Protein AF-A0A8J6GX02-F1 (afdb_monomer_lite)

Radius of gyration: 29.9 Å; chains: 1; bounding box: 78×66×71 Å

Structure (mmCIF, N/CA/C/O backbone):
data_AF-A0A8J6GX02-F1
#
_entry.id   AF-A0A8J6GX02-F1
#
loop_
_atom_site.group_PDB
_atom_site.id
_atom_site.type_symbol
_atom_site.label_atom_id
_atom_site.label_alt_id
_atom_site.label_comp_id
_atom_site.label_asym_id
_atom_site.label_entity_id
_atom_site.label_seq_id
_atom_site.pdbx_PDB_ins_code
_atom_site.Cartn_x
_atom_site.Cartn_y
_atom_site.Cartn_z
_atom_site.occupancy
_atom_site.B_iso_or_equiv
_atom_site.auth_seq_id
_atom_site.auth_comp_id
_atom_site.auth_asym_id
_atom_site.auth_atom_id
_atom_site.pdbx_PDB_model_num
ATOM 1 N N . MET A 1 1 ? -6.847 3.468 -5.220 1.00 75.94 1 MET A N 1
ATOM 2 C CA . MET A 1 1 ? -7.107 2.645 -6.425 1.00 75.94 1 MET A CA 1
ATOM 3 C C . MET A 1 1 ? -7.367 3.475 -7.691 1.00 75.94 1 MET A C 1
ATOM 5 O O . MET A 1 1 ? -7.488 2.895 -8.753 1.00 75.94 1 MET A O 1
ATOM 9 N N . SER A 1 2 ? -7.413 4.813 -7.626 1.00 87.12 2 SER A N 1
ATOM 10 C CA . SER A 1 2 ? -7.744 5.707 -8.756 1.00 87.12 2 SER A CA 1
ATOM 11 C C . SER A 1 2 ? -6.539 6.470 -9.338 1.00 87.12 2 SER A C 1
ATOM 13 O O . SER A 1 2 ? -6.696 7.528 -9.941 1.00 87.12 2 SER A O 1
ATOM 15 N N . CYS A 1 3 ? -5.315 5.989 -9.099 1.00 91.88 3 CYS A N 1
ATOM 16 C CA . CYS A 1 3 ? -4.101 6.660 -9.567 1.00 91.88 3 CYS A CA 1
ATOM 17 C C . CYS A 1 3 ? -3.712 6.124 -10.950 1.00 91.88 3 CYS A C 1
ATOM 19 O O . CYS A 1 3 ? -2.987 5.134 -11.057 1.00 91.88 3 CYS A O 1
ATOM 21 N N . GLU A 1 4 ? -4.190 6.787 -12.003 1.00 93.19 4 GLU A N 1
ATOM 22 C CA . GLU A 1 4 ? -3.922 6.407 -13.398 1.00 93.19 4 GLU A CA 1
ATOM 23 C C . GLU A 1 4 ? -2.427 6.427 -13.741 1.00 93.19 4 GLU A C 1
ATOM 25 O O . GLU A 1 4 ? -1.934 5.588 -14.501 1.00 93.19 4 GLU A O 1
ATOM 30 N N . GLU A 1 5 ? -1.663 7.339 -13.134 1.00 94.31 5 GLU A N 1
ATOM 31 C CA . GLU A 1 5 ? -0.215 7.380 -13.316 1.00 94.31 5 GLU A CA 1
ATOM 32 C C . GLU A 1 5 ? 0.464 6.145 -12.718 1.00 94.31 5 GLU A C 1
ATOM 34 O O . GLU A 1 5 ? 1.343 5.566 -13.354 1.00 94.31 5 GLU A O 1
ATOM 39 N N . LEU A 1 6 ? 0.030 5.681 -11.538 1.00 94.31 6 LEU A N 1
ATOM 40 C CA . LEU A 1 6 ? 0.536 4.432 -10.962 1.00 94.31 6 LEU A CA 1
ATOM 41 C C . LEU A 1 6 ? 0.208 3.249 -11.877 1.00 94.31 6 LEU A C 1
ATOM 43 O O . LEU A 1 6 ? 1.086 2.429 -12.136 1.00 94.31 6 LEU A O 1
ATOM 47 N N . HIS A 1 7 ? -1.020 3.164 -12.394 1.00 94.19 7 HIS A N 1
ATOM 48 C CA . HIS A 1 7 ? -1.414 2.091 -13.312 1.00 94.19 7 HIS A CA 1
ATOM 49 C C . HIS A 1 7 ? -0.545 2.081 -14.574 1.00 94.19 7 HIS A C 1
ATOM 51 O O . HIS A 1 7 ? -0.075 1.023 -14.995 1.00 94.19 7 HIS A O 1
ATOM 57 N N . SER A 1 8 ? -0.253 3.261 -15.121 1.00 95.25 8 SER A N 1
ATOM 58 C CA . SER A 1 8 ? 0.631 3.422 -16.277 1.00 95.25 8 SER A CA 1
ATOM 59 C C . SER A 1 8 ? 2.060 2.957 -15.971 1.00 95.25 8 SER A C 1
ATOM 61 O O . SER A 1 8 ? 2.654 2.217 -16.753 1.00 95.25 8 SER A O 1
ATOM 63 N N . ILE A 1 9 ? 2.599 3.304 -14.796 1.00 95.81 9 ILE A N 1
ATOM 64 C CA . ILE A 1 9 ? 3.919 2.833 -14.353 1.00 95.81 9 ILE A CA 1
ATOM 65 C C . ILE A 1 9 ? 3.947 1.309 -14.176 1.00 95.81 9 ILE A C 1
ATOM 67 O O . ILE A 1 9 ? 4.886 0.659 -14.636 1.00 95.81 9 ILE A O 1
ATOM 71 N N . LEU A 1 10 ? 2.927 0.714 -13.550 1.00 94.88 10 LEU A N 1
ATOM 72 C CA . LEU A 1 10 ? 2.832 -0.743 -13.398 1.00 94.88 10 LEU A CA 1
ATOM 73 C C . LEU A 1 10 ? 2.737 -1.441 -14.763 1.00 94.88 10 LEU A C 1
ATOM 75 O O . LEU A 1 10 ? 3.349 -2.491 -14.961 1.00 94.88 10 LEU A O 1
ATOM 79 N N . HIS A 1 11 ? 2.044 -0.836 -15.731 1.00 93.38 11 HIS A N 1
ATOM 80 C CA . HIS A 1 11 ? 1.989 -1.344 -17.098 1.00 93.38 11 HIS A CA 1
ATOM 81 C C . HIS A 1 11 ? 3.365 -1.323 -17.780 1.00 93.38 11 HIS A C 1
ATOM 83 O O . HIS A 1 11 ? 3.765 -2.324 -18.375 1.00 93.38 11 HIS A O 1
ATOM 89 N N . LEU A 1 12 ? 4.131 -0.237 -17.636 1.00 94.31 12 LEU A N 1
ATOM 90 C CA . LEU A 1 12 ? 5.504 -0.155 -18.149 1.00 94.31 12 LEU A CA 1
ATOM 91 C C . LEU A 1 12 ? 6.420 -1.212 -17.517 1.00 94.31 12 LEU A C 1
ATOM 93 O O . LEU A 1 12 ? 7.241 -1.815 -18.210 1.00 94.31 12 LEU A O 1
ATOM 97 N N . VAL A 1 13 ? 6.263 -1.484 -16.217 1.00 93.62 13 VAL A N 1
ATOM 98 C CA . VAL A 1 13 ? 6.986 -2.569 -15.533 1.00 93.62 13 VAL A CA 1
ATOM 99 C C . VAL A 1 13 ? 6.644 -3.928 -16.148 1.00 93.62 13 VAL A C 1
AT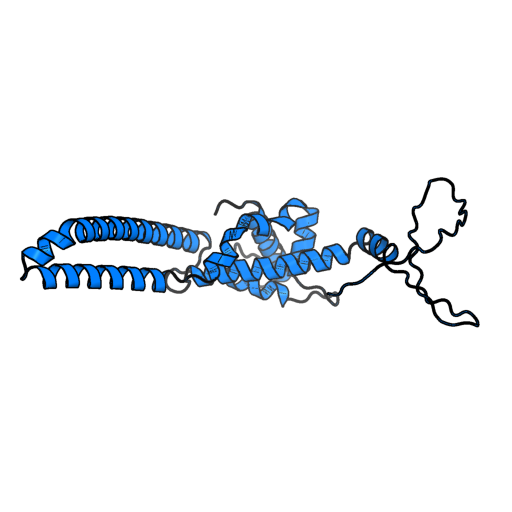OM 101 O O . VAL A 1 13 ? 7.556 -4.705 -16.438 1.00 93.62 13 VAL A O 1
ATOM 104 N N . LEU A 1 14 ? 5.357 -4.210 -16.379 1.00 89.88 14 LEU A N 1
ATOM 105 C CA . LEU A 1 14 ? 4.912 -5.462 -16.996 1.00 89.88 14 LEU A CA 1
ATOM 106 C C . LEU A 1 14 ? 5.482 -5.622 -18.411 1.00 89.88 14 LEU A C 1
ATOM 108 O O . LEU A 1 14 ? 6.038 -6.670 -18.737 1.00 89.88 14 LEU A O 1
ATOM 112 N N . GLN A 1 15 ? 5.394 -4.574 -19.233 1.00 89.75 15 GLN A N 1
ATOM 113 C CA . GLN A 1 15 ? 5.940 -4.572 -20.590 1.00 89.75 15 GLN A CA 1
ATOM 114 C C . GLN A 1 15 ? 7.449 -4.836 -20.590 1.00 89.75 15 GLN A C 1
ATOM 116 O O . GLN A 1 15 ? 7.926 -5.704 -21.323 1.00 89.75 15 GLN A O 1
ATOM 121 N N . ALA A 1 16 ? 8.200 -4.138 -19.735 1.00 88.56 16 ALA A N 1
ATOM 122 C CA . ALA A 1 16 ? 9.640 -4.326 -19.631 1.00 88.56 16 ALA A CA 1
ATOM 123 C C . ALA A 1 16 ? 9.993 -5.752 -19.166 1.00 88.56 16 ALA A C 1
ATOM 125 O O . ALA A 1 16 ? 10.882 -6.386 -19.736 1.00 88.56 16 ALA A O 1
ATOM 126 N N . GLY A 1 17 ? 9.256 -6.290 -18.189 1.00 86.88 17 GLY A N 1
ATOM 127 C CA . GLY A 1 17 ? 9.409 -7.667 -17.719 1.00 86.88 17 GLY A CA 1
ATOM 128 C C . GLY A 1 17 ? 9.139 -8.710 -18.807 1.00 86.88 17 GLY A C 1
ATOM 129 O O . GLY A 1 17 ? 9.926 -9.646 -18.957 1.00 86.88 17 GLY A O 1
ATOM 130 N N . ASN A 1 18 ? 8.083 -8.533 -19.603 1.00 86.50 18 ASN A N 1
ATOM 131 C CA . ASN A 1 18 ? 7.746 -9.432 -20.710 1.00 86.50 18 ASN A CA 1
ATOM 132 C C . ASN A 1 18 ? 8.824 -9.427 -21.799 1.00 86.50 18 ASN A C 1
ATOM 134 O O . ASN A 1 18 ? 9.249 -10.489 -22.247 1.00 86.50 18 ASN A O 1
ATOM 138 N N . ILE A 1 19 ? 9.331 -8.246 -22.172 1.00 85.50 19 ILE A N 1
ATOM 139 C CA . ILE A 1 19 ? 10.421 -8.118 -23.152 1.00 85.50 19 ILE A CA 1
ATOM 140 C C . ILE A 1 19 ? 11.682 -8.833 -22.654 1.00 85.50 19 ILE A C 1
ATOM 142 O O . ILE A 1 19 ? 12.309 -9.578 -23.405 1.00 85.50 19 ILE A O 1
ATOM 146 N N . MET A 1 20 ? 12.047 -8.643 -21.383 1.00 83.12 20 MET A N 1
ATOM 147 C CA . MET A 1 20 ? 13.236 -9.274 -20.801 1.00 83.12 20 MET A CA 1
ATOM 148 C C . MET A 1 20 ? 13.137 -10.798 -20.720 1.00 83.12 20 MET A C 1
ATOM 150 O O . MET A 1 20 ? 14.153 -11.479 -20.835 1.00 83.12 20 MET A O 1
ATOM 154 N N . ASN A 1 21 ? 11.931 -11.330 -20.518 1.00 83.00 21 ASN A N 1
ATOM 155 C CA . ASN A 1 21 ? 11.686 -12.764 -20.384 1.00 83.00 21 ASN A CA 1
ATOM 156 C C . ASN A 1 21 ? 11.163 -13.409 -21.678 1.00 83.00 21 ASN A C 1
ATOM 158 O O . ASN A 1 21 ? 10.670 -14.540 -21.640 1.00 83.00 21 ASN A O 1
ATOM 162 N N . ALA A 1 22 ? 11.249 -12.714 -22.816 1.00 84.06 22 ALA A N 1
ATOM 163 C CA . ALA A 1 22 ? 10.769 -13.210 -24.099 1.00 84.06 22 ALA A CA 1
ATOM 164 C C . ALA A 1 22 ? 11.386 -14.581 -24.439 1.00 84.06 22 ALA A C 1
ATOM 166 O O . ALA A 1 22 ? 12.591 -14.792 -24.311 1.00 84.06 22 ALA A O 1
ATOM 167 N N . GLY A 1 23 ? 10.546 -15.531 -24.860 1.00 78.62 23 GLY A N 1
ATOM 168 C CA . GLY A 1 23 ? 10.954 -16.915 -25.139 1.00 78.62 23 GLY A CA 1
ATOM 169 C C . GLY A 1 23 ? 11.089 -17.816 -23.902 1.00 78.62 23 GLY A C 1
ATOM 170 O O . GLY A 1 23 ? 11.266 -19.023 -24.055 1.00 78.62 23 GLY A O 1
ATOM 171 N N . GLY A 1 24 ? 10.969 -17.266 -22.691 1.00 78.81 24 GLY A N 1
ATOM 172 C CA . GLY A 1 24 ? 10.854 -18.017 -21.442 1.00 78.81 24 GLY A CA 1
ATOM 173 C C . GLY A 1 24 ? 9.411 -18.117 -20.936 1.00 78.81 24 GLY A C 1
ATOM 174 O O . GLY A 1 24 ? 8.493 -17.501 -21.475 1.00 78.81 24 GLY A O 1
ATOM 175 N N . TYR A 1 25 ? 9.216 -18.856 -19.838 1.00 77.56 25 TYR A N 1
ATOM 176 C CA . TYR A 1 25 ? 7.902 -19.045 -19.199 1.00 77.56 25 TYR A CA 1
ATOM 177 C C . TYR A 1 25 ? 7.227 -17.724 -18.769 1.00 77.56 25 TYR A C 1
ATOM 179 O O . TYR A 1 25 ? 6.005 -17.628 -18.765 1.00 77.56 25 TYR A O 1
ATOM 187 N N . ALA A 1 26 ? 8.012 -16.690 -18.448 1.00 78.31 26 ALA A N 1
ATOM 188 C CA . ALA A 1 26 ? 7.517 -15.389 -17.990 1.00 78.31 26 ALA A CA 1
ATOM 189 C C . ALA A 1 26 ? 7.444 -14.307 -19.093 1.00 78.31 26 ALA A C 1
ATOM 191 O O . ALA A 1 26 ? 7.235 -13.140 -18.780 1.00 78.31 26 ALA A O 1
ATOM 192 N N . GLY A 1 27 ? 7.639 -14.654 -20.372 1.00 76.81 27 GLY A N 1
ATOM 193 C CA . GLY A 1 27 ? 7.722 -13.681 -21.475 1.00 76.81 27 GLY A CA 1
ATOM 194 C C . GLY A 1 27 ? 6.392 -13.119 -21.990 1.00 76.81 27 GLY A C 1
ATOM 195 O O . GLY A 1 27 ? 6.398 -12.218 -22.823 1.00 76.81 27 GLY A O 1
ATOM 196 N N . ASN A 1 28 ? 5.258 -13.651 -21.531 1.00 84.75 28 ASN A N 1
ATOM 197 C CA . ASN A 1 28 ? 3.913 -13.216 -21.927 1.00 84.75 28 ASN A CA 1
ATOM 198 C C . ASN A 1 28 ? 2.978 -13.148 -20.709 1.00 84.75 28 ASN A C 1
ATOM 200 O O . ASN A 1 28 ? 1.852 -13.646 -20.732 1.00 84.75 28 ASN A O 1
ATOM 204 N N . ALA A 1 29 ? 3.487 -12.614 -19.599 1.00 86.88 29 ALA A N 1
ATOM 205 C CA . ALA A 1 29 ? 2.704 -12.456 -18.388 1.00 86.88 29 ALA A CA 1
ATOM 206 C C . ALA A 1 29 ? 1.629 -11.374 -18.578 1.00 86.88 29 ALA A C 1
ATOM 208 O O . ALA A 1 29 ? 1.854 -10.352 -19.229 1.00 86.88 29 ALA A O 1
ATOM 209 N N . VAL A 1 30 ? 0.465 -11.590 -17.964 1.00 87.25 30 VAL A N 1
ATOM 210 C CA . VAL A 1 30 ? -0.640 -10.612 -17.904 1.00 87.25 30 VAL A CA 1
ATOM 211 C C . VAL A 1 30 ? -0.605 -9.760 -16.631 1.00 87.25 30 VAL A C 1
ATOM 213 O O . VAL A 1 30 ? -1.363 -8.805 -16.503 1.00 87.25 30 VAL A O 1
ATOM 216 N N . GLY A 1 31 ? 0.284 -10.093 -15.694 1.00 88.94 31 GLY A N 1
ATOM 217 C CA . GLY A 1 31 ? 0.455 -9.410 -14.419 1.00 88.94 31 GLY A CA 1
ATOM 218 C C . GLY A 1 31 ? 1.660 -9.950 -13.651 1.00 88.94 31 GLY A C 1
ATOM 219 O O . GLY A 1 31 ? 2.318 -10.899 -14.080 1.00 88.94 31 GLY A O 1
ATOM 220 N N . PHE A 1 32 ? 1.952 -9.338 -12.508 1.00 91.00 32 PHE A N 1
ATOM 221 C CA . PHE A 1 32 ? 3.033 -9.741 -11.612 1.00 91.00 32 PHE A CA 1
ATOM 222 C C . PHE A 1 32 ? 2.626 -9.513 -10.153 1.00 91.00 32 PHE A C 1
ATOM 224 O O . PHE A 1 32 ? 1.793 -8.662 -9.860 1.00 91.00 32 PHE A O 1
ATOM 231 N N . LYS A 1 33 ? 3.253 -10.253 -9.235 1.00 90.81 33 LYS A N 1
ATOM 232 C CA . LYS A 1 33 ? 3.088 -10.064 -7.785 1.00 90.81 33 LYS A CA 1
ATOM 233 C C . LYS A 1 33 ? 3.720 -8.756 -7.320 1.00 90.81 33 LYS A C 1
ATOM 235 O O . LYS A 1 33 ? 4.834 -8.460 -7.763 1.00 90.81 33 LYS A O 1
ATOM 240 N N . LEU A 1 34 ? 3.097 -8.030 -6.390 1.00 93.00 34 LEU A N 1
ATOM 241 C CA . LEU A 1 34 ? 3.572 -6.727 -5.898 1.00 93.00 34 LEU A CA 1
ATOM 242 C C . LEU A 1 34 ? 5.009 -6.788 -5.369 1.00 93.00 34 LEU A C 1
ATOM 244 O O . LEU A 1 34 ? 5.812 -5.895 -5.640 1.00 93.00 34 LEU A O 1
ATOM 248 N N . SER A 1 35 ? 5.384 -7.887 -4.712 1.00 90.75 35 SER A N 1
ATOM 249 C CA . SER A 1 35 ? 6.754 -8.130 -4.234 1.00 90.75 35 SER A CA 1
ATOM 250 C C . SER A 1 35 ? 7.822 -8.067 -5.343 1.00 90.75 35 SER A C 1
ATOM 252 O O . SER A 1 35 ? 8.996 -7.802 -5.072 1.00 90.75 35 SER A O 1
ATOM 254 N N . SER A 1 36 ? 7.436 -8.245 -6.611 1.00 90.88 36 SER A N 1
ATOM 255 C CA . SER A 1 36 ? 8.322 -8.113 -7.775 1.00 90.88 36 SER A CA 1
ATOM 256 C C . SER A 1 36 ? 8.806 -6.677 -7.988 1.00 90.88 36 SER A C 1
ATOM 258 O O . SER A 1 36 ? 9.919 -6.488 -8.481 1.00 90.88 36 SER A O 1
ATOM 260 N N . LEU A 1 37 ? 8.037 -5.664 -7.563 1.00 93.44 37 LEU A N 1
ATOM 261 C CA . LEU A 1 37 ? 8.417 -4.248 -7.668 1.00 93.44 37 LEU A CA 1
ATOM 262 C C . LEU A 1 37 ? 9.723 -3.944 -6.929 1.00 93.44 37 LEU A C 1
ATOM 264 O O . LEU A 1 37 ? 10.526 -3.121 -7.374 1.00 93.44 37 LEU A O 1
ATOM 268 N N . LEU A 1 38 ? 9.977 -4.650 -5.826 1.00 91.44 38 LEU A N 1
ATOM 269 C CA . LEU A 1 38 ? 11.188 -4.469 -5.033 1.00 91.44 38 LEU A CA 1
ATOM 270 C C . LEU A 1 38 ? 12.440 -4.958 -5.779 1.00 91.44 38 LEU A C 1
ATOM 272 O O . LEU A 1 38 ? 13.515 -4.392 -5.593 1.00 91.44 38 LEU A O 1
ATOM 276 N N . LYS A 1 39 ? 12.300 -5.930 -6.689 1.00 89.44 39 LYS A N 1
ATOM 277 C CA . LYS A 1 39 ? 13.413 -6.566 -7.423 1.00 89.44 39 LYS A CA 1
ATOM 278 C C . LYS A 1 39 ? 13.876 -5.772 -8.651 1.00 89.44 39 LYS A C 1
ATOM 280 O O . LYS A 1 39 ? 14.927 -6.061 -9.229 1.00 89.44 39 LYS A O 1
ATOM 285 N N . LEU A 1 40 ? 13.125 -4.745 -9.058 1.00 88.56 40 LEU A N 1
ATOM 286 C CA . LEU A 1 40 ? 13.438 -3.940 -10.248 1.00 88.56 40 LEU A CA 1
ATOM 287 C C . LEU A 1 40 ? 14.769 -3.188 -10.114 1.00 88.56 40 LEU A C 1
ATOM 289 O O . LEU A 1 40 ? 15.497 -3.018 -11.092 1.00 88.56 40 LEU A O 1
ATOM 293 N N . ALA A 1 41 ? 15.107 -2.751 -8.900 1.00 86.62 41 ALA A N 1
ATOM 294 C CA . ALA A 1 41 ? 16.365 -2.057 -8.638 1.00 86.62 41 ALA A CA 1
ATOM 295 C C . ALA A 1 41 ? 17.590 -2.994 -8.689 1.00 86.62 41 ALA A C 1
ATOM 297 O O . ALA A 1 41 ? 18.702 -2.531 -8.960 1.00 86.62 41 ALA A O 1
ATOM 298 N N . ASP A 1 42 ? 17.380 -4.294 -8.477 1.00 84.56 42 ASP A N 1
ATOM 299 C CA . ASP A 1 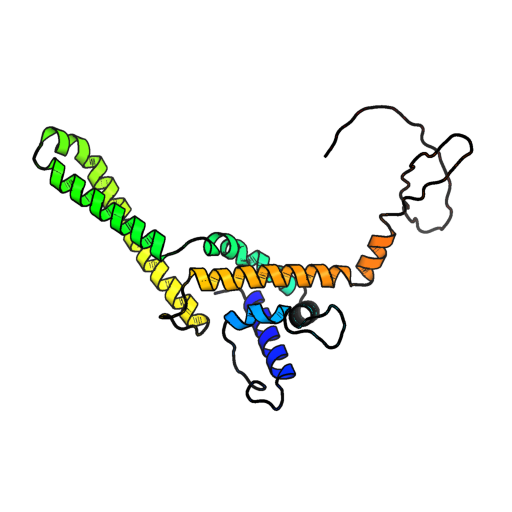42 ? 18.438 -5.309 -8.420 1.00 84.56 42 ASP A CA 1
ATOM 300 C C . ASP A 1 42 ? 18.740 -5.910 -9.801 1.00 84.56 42 ASP A C 1
ATOM 302 O O . ASP A 1 42 ? 19.826 -6.438 -10.048 1.00 84.56 42 ASP A O 1
ATOM 306 N N . THR A 1 43 ? 17.797 -5.776 -10.735 1.00 83.75 43 THR A N 1
ATOM 307 C CA . THR A 1 43 ? 17.914 -6.288 -12.102 1.00 83.75 43 THR A CA 1
ATOM 308 C C . THR A 1 43 ? 18.768 -5.343 -12.949 1.00 83.75 43 THR A C 1
ATOM 310 O O . THR A 1 43 ? 18.290 -4.323 -13.450 1.00 83.75 43 THR A O 1
ATOM 313 N N . ARG A 1 44 ? 20.063 -5.649 -13.080 1.00 80.69 44 ARG A N 1
ATOM 314 C CA . ARG A 1 44 ? 21.038 -4.803 -13.789 1.00 80.69 44 ARG A CA 1
ATOM 315 C C . ARG A 1 44 ? 20.885 -4.888 -15.306 1.00 80.69 44 ARG A C 1
ATOM 317 O O . ARG A 1 44 ? 20.655 -5.959 -15.857 1.00 80.69 44 ARG A O 1
ATOM 324 N N . ALA A 1 45 ? 21.078 -3.755 -15.974 1.00 75.56 45 ALA A N 1
ATOM 325 C CA . ALA A 1 45 ? 21.199 -3.698 -17.423 1.00 75.56 45 ALA A CA 1
ATOM 326 C C . ALA A 1 45 ? 22.644 -3.998 -17.863 1.00 75.56 45 ALA A C 1
ATOM 328 O O . ALA A 1 45 ? 23.586 -3.888 -17.079 1.00 75.56 45 ALA A O 1
ATOM 329 N N . ASN A 1 46 ? 22.833 -4.274 -19.158 1.00 74.62 46 ASN A N 1
ATOM 330 C CA . ASN A 1 46 ? 24.166 -4.411 -19.767 1.00 74.62 46 ASN A CA 1
ATOM 331 C C . ASN A 1 46 ? 24.999 -3.116 -19.677 1.00 74.62 46 ASN A C 1
ATOM 333 O O . ASN A 1 46 ? 26.219 -3.141 -19.822 1.00 74.62 46 ASN A O 1
ATOM 337 N N . LYS A 1 47 ? 24.345 -1.973 -19.433 1.00 72.50 47 LYS A N 1
ATOM 338 C CA . LYS A 1 47 ? 24.995 -0.682 -19.212 1.00 72.50 47 LYS A CA 1
ATOM 339 C C . LYS A 1 47 ? 25.402 -0.530 -17.734 1.00 72.50 47 LYS A C 1
ATOM 341 O O . LYS A 1 47 ? 24.528 -0.603 -16.865 1.00 72.50 47 LYS A O 1
ATOM 346 N N . PRO A 1 48 ? 26.684 -0.241 -17.431 1.00 76.12 48 PRO A N 1
ATOM 347 C CA . PRO A 1 48 ? 27.139 -0.004 -16.063 1.00 76.12 48 PRO A CA 1
ATOM 348 C C . PRO A 1 48 ? 26.350 1.118 -15.382 1.00 76.12 48 PRO A C 1
ATOM 350 O O . PRO A 1 48 ? 26.120 2.173 -15.971 1.00 76.12 48 PRO A O 1
ATOM 353 N N . GLY A 1 49 ? 25.943 0.888 -14.133 1.00 77.62 49 GLY A N 1
ATOM 354 C CA . GLY A 1 49 ? 25.197 1.867 -13.336 1.00 77.62 49 GLY A CA 1
ATOM 355 C C . GLY A 1 49 ? 23.711 2.003 -13.688 1.00 77.62 49 GLY A C 1
ATOM 356 O O . GLY A 1 49 ? 23.047 2.857 -13.112 1.00 77.62 49 GLY A O 1
ATOM 357 N N . MET A 1 50 ? 23.174 1.175 -14.592 1.00 82.31 50 MET A N 1
ATOM 358 C CA . MET A 1 50 ? 21.757 1.178 -14.960 1.00 82.31 50 MET A CA 1
ATOM 359 C C . MET A 1 50 ? 21.078 -0.131 -14.533 1.00 82.31 50 MET A C 1
ATOM 361 O O . MET A 1 50 ? 21.642 -1.217 -14.663 1.00 82.31 50 MET A O 1
ATOM 365 N N . ASN A 1 51 ? 19.853 -0.027 -14.022 1.00 88.12 51 ASN A N 1
ATOM 366 C CA . ASN A 1 51 ? 18.990 -1.165 -13.689 1.00 88.12 51 ASN A CA 1
ATOM 367 C C . ASN A 1 51 ? 17.622 -1.002 -14.369 1.00 88.12 51 ASN A C 1
ATOM 369 O O . ASN A 1 51 ? 17.349 0.034 -14.982 1.00 88.12 51 ASN A O 1
ATOM 373 N N . LEU A 1 52 ? 16.771 -2.018 -14.252 1.00 87.62 52 LEU A N 1
ATOM 374 C CA . LEU A 1 52 ? 15.442 -2.037 -14.859 1.00 87.62 52 LEU A CA 1
ATOM 375 C C . LEU A 1 52 ? 14.568 -0.865 -14.391 1.00 87.62 52 LEU A C 1
ATOM 377 O O . LEU A 1 52 ? 13.851 -0.275 -15.192 1.00 87.62 52 LEU A O 1
ATOM 381 N N . LEU A 1 53 ? 14.679 -0.459 -13.125 1.00 91.38 53 LEU A N 1
ATOM 382 C CA . LEU A 1 53 ? 13.917 0.676 -12.604 1.00 91.38 53 LEU A CA 1
ATOM 383 C C . LEU A 1 53 ? 14.291 2.010 -13.278 1.00 91.38 53 LEU A C 1
ATOM 385 O O . LEU A 1 53 ? 13.411 2.822 -13.550 1.00 91.38 53 LEU A O 1
ATOM 389 N N . HIS A 1 54 ? 15.571 2.224 -13.611 1.00 89.44 54 HIS A N 1
ATOM 390 C CA . HIS A 1 54 ? 15.994 3.394 -14.398 1.00 89.44 54 HIS A CA 1
ATOM 391 C C . HIS A 1 54 ? 15.440 3.356 -15.826 1.00 89.44 54 HIS A C 1
ATOM 393 O O . HIS A 1 54 ? 15.096 4.400 -16.373 1.00 89.44 54 HIS A O 1
ATOM 399 N N . PHE A 1 55 ? 15.355 2.168 -16.432 1.00 88.06 55 PHE A N 1
ATOM 400 C CA . PHE A 1 55 ? 14.743 2.006 -17.750 1.00 88.06 55 PHE A CA 1
ATOM 401 C C . PHE A 1 55 ? 13.250 2.353 -17.715 1.00 88.06 55 PHE A C 1
ATOM 403 O O . PHE A 1 55 ? 12.796 3.135 -18.543 1.00 88.06 55 PHE A O 1
ATOM 410 N N . VAL A 1 56 ? 12.512 1.855 -16.718 1.00 91.69 56 VAL A N 1
ATOM 411 C CA . VAL A 1 56 ? 11.088 2.182 -16.536 1.00 91.69 56 VAL A CA 1
ATOM 412 C C . VAL A 1 56 ? 10.890 3.686 -16.334 1.00 91.69 56 VAL A C 1
ATOM 414 O O . VAL A 1 56 ? 10.017 4.266 -16.967 1.00 91.69 56 VAL A O 1
ATOM 417 N N . ALA A 1 57 ? 11.723 4.343 -15.519 1.00 91.94 57 ALA A N 1
ATOM 418 C CA . ALA A 1 57 ? 11.668 5.796 -15.344 1.00 91.94 57 ALA A CA 1
ATOM 419 C C . ALA A 1 57 ? 11.920 6.558 -16.660 1.00 91.94 57 ALA A C 1
ATOM 421 O O . ALA A 1 57 ? 11.245 7.544 -16.951 1.00 91.94 57 ALA A O 1
ATOM 422 N N . GLN A 1 58 ? 12.866 6.091 -17.478 1.00 89.31 58 GLN A N 1
ATOM 423 C CA . GLN A 1 58 ? 13.138 6.684 -18.785 1.00 89.31 58 GLN A CA 1
ATOM 424 C C . GLN A 1 58 ? 11.957 6.504 -19.748 1.00 89.31 58 GLN A C 1
ATOM 426 O O . GLN A 1 58 ? 11.615 7.437 -20.471 1.00 89.31 58 GLN A O 1
ATOM 431 N N . GLU A 1 59 ? 11.349 5.319 -19.778 1.00 90.62 59 GLU A N 1
ATOM 432 C CA . GLU A 1 59 ? 10.211 5.047 -20.657 1.00 90.62 59 GLU A CA 1
ATOM 433 C C . GLU A 1 59 ? 8.968 5.827 -20.223 1.00 90.62 59 GLU A C 1
ATOM 435 O O . GLU A 1 59 ? 8.293 6.416 -21.064 1.00 90.62 59 GLU A O 1
ATOM 440 N N . ALA A 1 60 ? 8.750 5.950 -18.911 1.00 93.44 60 ALA A N 1
ATOM 441 C CA . ALA A 1 60 ? 7.705 6.793 -18.347 1.00 93.44 60 ALA A CA 1
ATOM 442 C C . ALA A 1 60 ? 7.839 8.240 -18.826 1.00 93.44 60 ALA A C 1
ATOM 444 O O . ALA A 1 60 ? 6.864 8.807 -19.298 1.00 93.44 60 ALA A O 1
ATOM 445 N N . GLN A 1 61 ? 9.047 8.816 -18.799 1.00 90.69 61 GLN A N 1
ATOM 446 C CA . GLN A 1 61 ? 9.239 10.185 -19.273 1.00 90.69 61 GLN A CA 1
ATOM 447 C C . GLN A 1 61 ? 8.961 10.351 -20.775 1.00 90.69 61 GLN A C 1
ATOM 449 O O . GLN A 1 61 ? 8.400 11.366 -21.183 1.00 90.69 61 GLN A O 1
ATOM 454 N N . LYS A 1 62 ? 9.369 9.385 -21.608 1.00 89.69 62 LYS A N 1
ATOM 455 C CA . LYS A 1 62 ? 9.094 9.440 -23.053 1.00 89.69 62 LYS A CA 1
ATOM 456 C C . LYS A 1 62 ? 7.599 9.407 -23.344 1.00 89.69 62 LYS A C 1
ATOM 458 O O . LYS A 1 62 ? 7.171 10.023 -24.314 1.00 89.69 62 LYS A O 1
ATOM 463 N N . GLN A 1 63 ? 6.849 8.655 -22.541 1.00 91.56 63 GLN A N 1
ATOM 464 C CA . GLN A 1 63 ? 5.405 8.558 -22.669 1.00 91.56 63 GLN A CA 1
ATOM 465 C C . GLN A 1 63 ? 4.726 9.838 -22.173 1.00 91.56 63 GLN A C 1
ATOM 467 O O . GLN A 1 63 ? 3.989 10.458 -22.933 1.00 91.56 63 GLN A O 1
ATOM 472 N N . ASP A 1 64 ? 4.994 10.243 -20.929 1.00 90.38 64 ASP A N 1
ATOM 473 C CA . ASP A 1 64 ? 4.538 11.506 -20.349 1.00 90.38 64 ASP A CA 1
ATOM 474 C C . ASP A 1 64 ? 5.357 11.850 -19.088 1.00 90.38 64 ASP A C 1
ATOM 476 O O . ASP A 1 64 ? 5.444 11.071 -18.136 1.00 90.38 64 ASP A O 1
ATOM 480 N N . ALA A 1 65 ? 5.931 13.054 -19.043 1.00 88.81 65 ALA A N 1
ATOM 481 C CA . ALA A 1 65 ? 6.705 13.533 -17.900 1.00 88.81 65 ALA A CA 1
ATOM 482 C C . ALA A 1 65 ? 5.901 13.570 -16.584 1.00 88.81 65 ALA A C 1
ATOM 484 O O . ALA A 1 65 ? 6.500 13.434 -15.515 1.00 88.81 65 ALA A O 1
ATOM 485 N N . ILE A 1 66 ? 4.568 13.697 -16.640 1.00 91.38 66 ILE A N 1
ATOM 486 C CA . ILE A 1 66 ? 3.691 13.675 -15.456 1.00 91.38 66 ILE A CA 1
ATOM 487 C C . ILE A 1 66 ? 3.806 12.337 -14.708 1.00 91.38 66 ILE A C 1
ATOM 489 O O . ILE A 1 66 ? 3.743 12.310 -13.477 1.00 91.38 66 ILE A O 1
ATOM 493 N N . LEU A 1 67 ? 4.077 11.234 -15.417 1.00 92.88 67 LEU A N 1
ATOM 494 C CA . LEU A 1 67 ? 4.239 9.909 -14.813 1.00 92.88 67 LEU A CA 1
ATOM 495 C C . LEU A 1 67 ? 5.406 9.846 -13.825 1.00 92.88 67 LEU A C 1
ATOM 497 O O . LEU A 1 67 ? 5.380 9.029 -12.910 1.00 92.88 67 LEU A O 1
ATOM 501 N N . LEU A 1 68 ? 6.415 10.715 -13.951 1.00 92.00 68 LEU A N 1
ATOM 502 C CA . LEU A 1 68 ? 7.539 10.761 -13.009 1.00 92.00 68 LEU A CA 1
ATOM 503 C C . LEU A 1 68 ? 7.119 11.210 -11.602 1.00 92.00 68 LEU A C 1
ATOM 505 O O . LEU A 1 68 ? 7.813 10.908 -10.631 1.00 92.00 68 LEU A O 1
ATOM 509 N N . HIS A 1 69 ? 5.978 11.891 -11.497 1.00 91.50 69 HIS A N 1
ATOM 510 C CA . HIS A 1 69 ? 5.459 12.485 -10.269 1.00 91.50 69 HIS A CA 1
ATOM 511 C C . HIS A 1 69 ? 4.323 11.668 -9.637 1.00 91.50 69 HIS A C 1
ATOM 513 O O . HIS A 1 69 ? 3.712 12.112 -8.669 1.00 91.50 69 HIS A O 1
ATOM 519 N N . PHE A 1 70 ? 4.054 10.441 -10.112 1.00 94.00 70 PHE A N 1
ATOM 520 C CA . PHE A 1 70 ? 2.964 9.607 -9.578 1.00 94.00 70 PHE A CA 1
ATOM 521 C C . PHE A 1 70 ? 3.057 9.397 -8.057 1.00 94.00 70 PHE A C 1
ATOM 523 O O . PHE A 1 70 ? 2.038 9.286 -7.376 1.00 94.00 70 PHE A O 1
ATOM 530 N N . SER A 1 71 ? 4.280 9.347 -7.515 1.00 93.06 71 SER A N 1
ATOM 531 C CA . SER A 1 71 ? 4.514 9.119 -6.087 1.00 93.06 71 SER A CA 1
ATOM 532 C C . SER A 1 71 ? 3.980 10.253 -5.205 1.00 93.06 71 SER A C 1
ATOM 534 O O . SER A 1 71 ? 3.613 10.001 -4.060 1.00 93.06 71 SER A O 1
ATOM 536 N N . GLU A 1 72 ? 3.855 11.471 -5.741 1.00 91.06 72 GLU A N 1
ATOM 537 C CA . GLU A 1 72 ? 3.295 12.628 -5.032 1.00 91.06 72 GLU A CA 1
ATOM 538 C C . GLU A 1 72 ? 1.790 12.450 -4.779 1.00 91.06 72 GLU A C 1
ATOM 540 O O . GLU A 1 72 ? 1.271 12.895 -3.758 1.00 91.06 72 GLU A O 1
ATOM 545 N N . LYS A 1 73 ? 1.090 11.698 -5.641 1.00 90.88 73 LYS A N 1
ATOM 546 C CA . LYS A 1 73 ? -0.324 11.334 -5.444 1.00 90.88 73 LYS A CA 1
ATOM 547 C C . LYS A 1 73 ? -0.530 10.238 -4.394 1.00 90.88 73 LYS A C 1
ATOM 549 O O . LYS A 1 73 ? -1.661 9.976 -3.994 1.00 90.88 73 LYS A O 1
ATOM 554 N N . LEU A 1 74 ? 0.546 9.595 -3.941 1.00 91.38 74 LEU A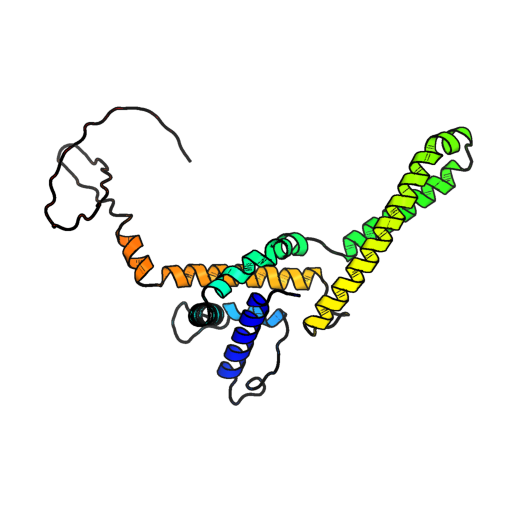 N 1
ATOM 555 C CA . LEU A 1 74 ? 0.536 8.511 -2.955 1.00 91.38 74 LEU A CA 1
ATOM 556 C C . LEU A 1 74 ? 1.059 8.977 -1.585 1.00 91.38 74 LEU A C 1
ATOM 558 O O . LEU A 1 74 ? 1.664 8.198 -0.851 1.00 91.38 74 LEU A O 1
ATOM 562 N N . GLN A 1 75 ? 0.819 10.241 -1.225 1.00 87.25 75 GLN A N 1
ATOM 563 C CA . GLN A 1 75 ? 1.373 10.887 -0.026 1.00 87.25 75 GLN A CA 1
ATOM 564 C C . GLN A 1 75 ? 1.140 10.107 1.283 1.00 87.25 75 GLN A C 1
ATOM 566 O O . GLN A 1 75 ? 2.056 9.963 2.091 1.00 87.25 75 GLN A O 1
ATOM 571 N N . HIS A 1 76 ? -0.047 9.521 1.465 1.00 90.94 76 HIS A N 1
ATOM 572 C CA . HIS A 1 76 ? -0.390 8.809 2.700 1.00 90.94 76 HIS A CA 1
ATOM 573 C C . HIS A 1 76 ? 0.237 7.415 2.797 1.00 90.94 76 HIS A C 1
ATOM 575 O O . HIS A 1 76 ? 0.298 6.857 3.889 1.00 90.94 76 HIS A O 1
ATOM 581 N N . VAL A 1 77 ? 0.744 6.843 1.698 1.00 92.44 77 VAL A N 1
ATOM 582 C CA . VAL A 1 77 ? 1.332 5.489 1.696 1.00 92.44 77 VAL A CA 1
ATOM 583 C C . VAL A 1 77 ? 2.540 5.414 2.631 1.00 92.44 77 VAL A C 1
ATOM 585 O O . VAL A 1 77 ? 2.735 4.426 3.336 1.00 92.44 77 VAL A O 1
ATOM 588 N N . GLN A 1 78 ? 3.348 6.475 2.694 1.00 87.81 78 GLN A N 1
ATOM 589 C CA . GLN A 1 78 ? 4.524 6.493 3.561 1.00 87.81 78 GLN A CA 1
ATOM 590 C C . GLN A 1 78 ? 4.150 6.437 5.048 1.00 87.81 78 GLN A C 1
ATOM 592 O O . GLN A 1 78 ? 4.772 5.689 5.803 1.00 87.81 78 GLN A O 1
ATOM 597 N N . GLU A 1 79 ? 3.150 7.209 5.461 1.00 88.50 79 GLU A N 1
ATOM 598 C CA . GLU A 1 79 ? 2.683 7.269 6.849 1.00 88.50 79 GLU A CA 1
ATOM 599 C C . GLU A 1 79 ? 1.937 5.988 7.230 1.00 88.50 79 GLU A C 1
ATOM 601 O O . GLU A 1 79 ? 2.263 5.358 8.235 1.00 88.50 79 GLU A O 1
ATOM 606 N N . THR A 1 80 ? 1.016 5.545 6.373 1.00 90.44 80 THR A N 1
ATOM 607 C CA . THR A 1 80 ? 0.190 4.347 6.596 1.00 90.44 80 THR A CA 1
ATOM 608 C C . THR A 1 80 ? 0.998 3.054 6.607 1.00 90.44 80 THR A C 1
ATOM 610 O O . THR A 1 80 ? 0.660 2.152 7.360 1.00 90.44 80 THR A O 1
ATOM 613 N N . SER A 1 81 ? 2.125 2.975 5.887 1.00 91.38 81 SER A N 1
ATOM 614 C CA . SER A 1 81 ? 3.019 1.801 5.923 1.00 91.38 81 SER A CA 1
ATOM 615 C C . SER A 1 81 ? 3.646 1.503 7.293 1.00 91.38 81 SER A C 1
ATOM 617 O O . SER A 1 81 ? 4.302 0.473 7.455 1.00 91.38 81 SER A O 1
ATOM 619 N N . ARG A 1 82 ? 3.530 2.432 8.252 1.00 90.19 82 ARG A N 1
ATOM 620 C CA . ARG A 1 82 ? 4.017 2.287 9.633 1.00 90.19 82 ARG A CA 1
ATOM 621 C C . ARG A 1 82 ? 2.913 1.886 10.608 1.00 90.19 82 ARG A C 1
ATOM 623 O O . ARG A 1 82 ? 3.215 1.602 11.762 1.00 90.19 82 ARG A O 1
ATOM 630 N N . LEU A 1 83 ? 1.660 1.928 10.164 1.00 91.44 83 LEU A N 1
ATOM 631 C CA . LEU A 1 83 ? 0.497 1.557 10.955 1.00 91.44 83 LEU A CA 1
ATOM 632 C C . LEU A 1 83 ? 0.184 0.084 10.707 1.00 91.44 83 LEU A C 1
ATOM 634 O O . LEU A 1 83 ? 0.393 -0.416 9.606 1.00 91.44 83 LEU A O 1
ATOM 638 N N . SER A 1 84 ? -0.330 -0.595 11.727 1.00 91.81 84 SER A N 1
ATOM 639 C CA . SER A 1 84 ? -0.771 -1.985 11.634 1.00 91.81 84 SER A CA 1
ATOM 640 C C . SER A 1 84 ? -2.242 -2.054 12.014 1.00 91.81 84 SER A C 1
ATOM 642 O O . SER A 1 84 ? -2.603 -1.664 13.125 1.00 91.81 84 SER A O 1
ATOM 644 N N . LEU A 1 85 ? -3.075 -2.551 11.094 1.00 90.12 85 LEU A N 1
ATOM 645 C CA . LEU A 1 85 ? -4.505 -2.732 11.353 1.00 90.12 85 LEU A CA 1
ATOM 646 C C . LEU A 1 85 ? -4.747 -3.689 12.520 1.00 90.12 85 LEU A C 1
ATOM 648 O O . LEU A 1 85 ? -5.562 -3.381 13.381 1.00 90.12 85 LEU A O 1
ATOM 652 N N . ASP A 1 86 ? -3.983 -4.780 12.596 1.00 90.56 86 ASP A N 1
ATOM 653 C CA . ASP A 1 86 ? -4.081 -5.756 13.685 1.00 90.56 86 ASP A CA 1
ATOM 654 C C . ASP A 1 86 ? -3.849 -5.092 15.051 1.00 90.56 86 ASP A C 1
ATOM 656 O O . ASP A 1 86 ? -4.574 -5.348 16.010 1.00 90.56 86 ASP A O 1
ATOM 660 N N . VAL A 1 87 ? -2.855 -4.200 15.147 1.00 92.69 87 VAL A N 1
ATOM 661 C CA . VAL A 1 87 ? -2.569 -3.467 16.390 1.00 92.69 87 VAL A CA 1
ATOM 662 C C . VAL A 1 87 ? -3.722 -2.525 16.737 1.00 92.69 87 VAL A C 1
ATOM 664 O O . VAL A 1 87 ? -4.162 -2.506 17.884 1.00 92.69 87 VAL A O 1
ATOM 667 N N . THR A 1 88 ? -4.249 -1.784 15.759 1.00 92.06 88 THR A N 1
ATOM 668 C CA . THR A 1 88 ? -5.398 -0.888 15.966 1.00 92.06 88 THR A CA 1
ATOM 669 C C . THR A 1 88 ? -6.650 -1.649 16.413 1.00 92.06 88 THR A C 1
ATOM 671 O O . THR A 1 88 ? -7.334 -1.219 17.342 1.00 92.06 88 THR A O 1
ATOM 674 N N . GLU A 1 89 ? -6.926 -2.807 15.816 1.00 93.19 89 GLU A N 1
ATOM 675 C CA . GLU A 1 89 ? -8.043 -3.676 16.193 1.00 93.19 89 GLU A CA 1
ATOM 676 C C . GLU A 1 89 ? -7.873 -4.229 17.617 1.00 93.19 89 GLU A C 1
ATOM 678 O O . GLU A 1 89 ? -8.803 -4.186 18.426 1.00 93.19 89 GLU A O 1
ATOM 683 N N . MET A 1 90 ? -6.663 -4.672 17.975 1.00 95.25 90 MET A N 1
ATOM 684 C CA . MET A 1 90 ? -6.349 -5.114 19.337 1.00 95.25 90 MET A CA 1
ATOM 685 C C . MET A 1 90 ? -6.543 -4.001 20.377 1.00 95.25 90 MET A C 1
ATOM 687 O O . MET A 1 90 ? -7.092 -4.248 21.456 1.00 95.25 90 MET A O 1
ATOM 691 N N . GLU A 1 91 ? -6.104 -2.777 20.077 1.00 95.75 91 GLU A N 1
ATOM 692 C CA . GLU A 1 91 ? -6.286 -1.616 20.955 1.00 95.75 91 GLU A CA 1
ATOM 693 C C . GLU A 1 91 ? -7.768 -1.270 21.140 1.00 95.75 91 GLU A C 1
ATOM 695 O O . GLU A 1 91 ? -8.207 -1.039 22.272 1.00 95.75 91 GLU A O 1
ATOM 700 N N . LEU A 1 92 ? -8.553 -1.310 20.059 1.00 96.25 92 LEU A N 1
ATOM 701 C CA . LEU A 1 92 ? -9.995 -1.078 20.100 1.00 96.25 92 LEU A CA 1
ATOM 702 C C . LEU A 1 92 ? -10.702 -2.116 20.983 1.00 96.25 92 LEU A C 1
ATOM 704 O O . LEU A 1 92 ? -11.454 -1.748 21.890 1.00 96.25 92 LEU A O 1
ATOM 708 N N . HIS A 1 93 ? -10.414 -3.406 20.791 1.00 96.31 93 HIS A N 1
ATOM 709 C CA . HIS A 1 93 ? -10.975 -4.476 21.620 1.00 96.31 93 HIS A CA 1
ATOM 710 C C . HIS A 1 93 ? -10.597 -4.339 23.098 1.00 96.31 93 HIS A C 1
ATOM 712 O O . HIS A 1 93 ? -11.441 -4.525 23.980 1.00 96.31 93 HIS A O 1
ATOM 718 N N . SER A 1 94 ? -9.345 -3.976 23.383 1.00 97.62 94 SER A N 1
ATOM 719 C CA . SER A 1 94 ? -8.881 -3.708 24.746 1.00 97.62 94 SER A CA 1
ATOM 720 C C . SER A 1 94 ? -9.660 -2.558 25.390 1.00 97.62 94 SER A C 1
ATOM 722 O O . SER A 1 94 ? -10.076 -2.654 26.549 1.00 97.62 94 SER A O 1
ATOM 724 N N . LEU A 1 95 ? -9.920 -1.483 24.640 1.00 96.81 95 LEU A N 1
ATOM 725 C CA . LEU A 1 95 ? -10.670 -0.335 25.140 1.00 96.81 95 LEU A CA 1
ATOM 726 C C . LEU A 1 95 ? -12.137 -0.690 25.418 1.00 96.81 95 LEU A C 1
ATOM 728 O O . LEU A 1 95 ? -12.639 -0.359 26.491 1.00 96.81 95 LEU A O 1
ATOM 732 N N . PHE A 1 96 ? -12.787 -1.451 24.533 1.00 96.94 96 PHE A N 1
ATOM 733 C CA . PHE A 1 96 ? -14.125 -2.000 24.783 1.00 96.94 96 PHE A CA 1
ATOM 734 C C . PHE A 1 96 ? -14.181 -2.846 26.057 1.00 96.94 96 PHE A C 1
ATOM 736 O O . PHE A 1 96 ? -15.054 -2.639 26.902 1.00 96.94 96 PHE A O 1
ATOM 743 N N . ALA A 1 97 ? -13.236 -3.775 26.229 1.00 97.44 97 ALA A N 1
ATOM 744 C CA . ALA A 1 97 ? -13.191 -4.648 27.398 1.00 97.44 97 ALA A CA 1
ATOM 745 C C . ALA A 1 97 ? -13.024 -3.852 28.703 1.00 97.44 97 ALA A C 1
ATOM 747 O O . ALA A 1 97 ? -13.692 -4.136 29.700 1.00 97.44 97 ALA A O 1
ATOM 748 N N . ARG A 1 98 ? -12.170 -2.821 28.694 1.00 97.00 98 ARG A N 1
ATOM 749 C CA . ARG A 1 98 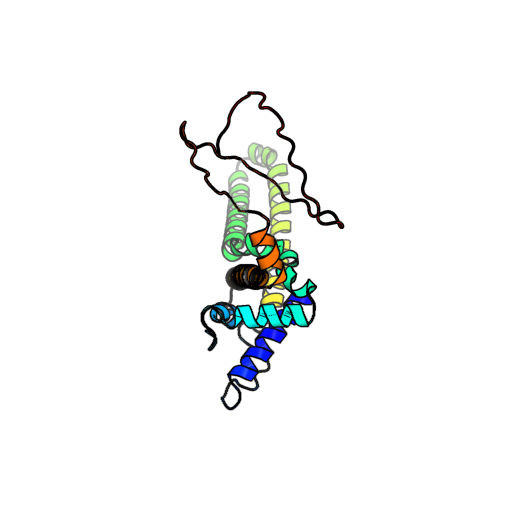? -11.954 -1.932 29.844 1.00 97.00 98 ARG A CA 1
ATOM 750 C C . ARG A 1 98 ? -13.190 -1.097 30.169 1.00 97.00 98 ARG A C 1
ATOM 752 O O . ARG A 1 98 ? -13.547 -1.012 31.340 1.00 97.00 98 ARG A O 1
ATOM 759 N N . THR A 1 99 ? -13.855 -0.528 29.164 1.00 96.88 99 THR A N 1
ATOM 760 C CA . THR A 1 99 ? -15.096 0.243 29.353 1.00 96.88 99 THR A CA 1
ATOM 761 C C . THR A 1 99 ? -16.212 -0.635 29.910 1.00 96.88 99 THR A C 1
ATOM 763 O O . THR A 1 99 ? -16.884 -0.242 30.861 1.00 96.88 99 THR A O 1
ATOM 766 N N . LYS A 1 100 ? -16.361 -1.861 29.397 1.00 95.19 100 LYS A N 1
ATOM 767 C CA . LYS A 1 100 ? -17.334 -2.829 29.915 1.00 95.19 100 LYS A CA 1
ATOM 768 C C . LYS A 1 100 ? -17.041 -3.218 31.365 1.00 95.19 100 LYS A C 1
ATOM 770 O O . LYS A 1 100 ? -17.931 -3.179 32.206 1.00 95.19 100 LYS A O 1
ATOM 775 N N . SER A 1 101 ? -15.785 -3.541 31.671 1.00 95.75 101 SER A N 1
ATOM 776 C CA . SER A 1 101 ? -15.359 -3.864 33.038 1.00 95.75 101 SER A CA 1
ATOM 777 C C . SER A 1 101 ? -15.615 -2.699 33.997 1.00 95.75 101 SER A C 1
ATOM 779 O O . SER A 1 101 ? -16.116 -2.895 35.101 1.00 95.75 101 SER A O 1
ATOM 781 N N . LEU A 1 102 ? -15.334 -1.463 33.575 1.00 94.31 102 LEU A N 1
ATOM 782 C CA . LEU A 1 102 ? -15.644 -0.267 34.354 1.00 94.31 102 LEU A CA 1
ATOM 783 C C . LEU A 1 102 ? -17.148 -0.154 34.634 1.00 94.31 102 LEU A C 1
ATOM 785 O O . LEU A 1 102 ? -17.529 0.017 35.788 1.00 94.31 102 LEU A O 1
ATOM 789 N N . GLN A 1 103 ? -17.989 -0.323 33.611 1.00 93.31 103 GLN A N 1
ATOM 790 C CA . GLN A 1 103 ? -19.446 -0.293 33.749 1.00 93.31 103 GLN A CA 1
ATOM 791 C C . GLN A 1 103 ? -19.962 -1.351 34.740 1.00 93.31 103 GLN A C 1
ATOM 793 O O . GLN A 1 103 ? -20.819 -1.049 35.566 1.00 93.31 103 GLN A O 1
ATOM 798 N N . GLU A 1 104 ? -19.429 -2.574 34.699 1.00 93.62 104 GLU A N 1
ATOM 799 C CA . GLU A 1 104 ? -19.801 -3.656 35.623 1.00 93.62 104 GLU A CA 1
ATOM 800 C C . GLU A 1 104 ? -19.341 -3.384 37.066 1.00 93.62 104 GLU A C 1
ATOM 802 O O . GLU A 1 104 ? -20.069 -3.668 38.019 1.00 93.62 104 GLU A O 1
ATOM 807 N N . ASN A 1 105 ? -18.147 -2.812 37.247 1.00 92.94 105 ASN A N 1
ATOM 808 C CA . ASN A 1 105 ? -17.575 -2.564 38.572 1.00 92.94 105 ASN A CA 1
ATOM 809 C C . ASN A 1 105 ? -18.298 -1.447 39.335 1.00 92.94 105 ASN A C 1
ATOM 811 O O . ASN A 1 105 ? -18.465 -1.554 40.551 1.00 92.94 105 ASN A O 1
ATOM 815 N N . ILE A 1 106 ? -18.747 -0.398 38.641 1.00 94.00 106 ILE A N 1
ATOM 816 C CA . ILE A 1 106 ? -19.396 0.748 39.294 1.00 94.00 106 ILE A CA 1
ATOM 817 C C . ILE A 1 106 ? -20.873 0.511 39.616 1.00 94.00 106 ILE A C 1
ATOM 819 O O . ILE A 1 106 ? -21.428 1.233 40.432 1.00 94.00 106 ILE A O 1
ATOM 823 N N . GLN A 1 107 ? -21.517 -0.522 39.054 1.00 88.94 107 GLN A N 1
ATOM 824 C CA . GLN A 1 107 ? -22.940 -0.816 39.308 1.00 88.94 107 GLN A CA 1
ATOM 825 C C . GLN A 1 107 ? -23.289 -1.010 40.791 1.00 88.94 107 GLN A C 1
ATOM 827 O O . GLN A 1 107 ? -24.450 -0.875 41.174 1.00 88.94 107 GLN A O 1
ATOM 832 N N . ARG A 1 108 ? -22.308 -1.365 41.628 1.00 89.62 108 ARG A N 1
ATOM 833 C CA . ARG A 1 108 ? -22.506 -1.588 43.068 1.00 89.62 108 ARG A CA 1
ATOM 834 C C . ARG A 1 108 ? -22.523 -0.295 43.888 1.00 89.62 108 ARG A C 1
ATOM 836 O O . ARG A 1 108 ? -22.933 -0.342 45.043 1.00 89.62 108 ARG A O 1
ATOM 843 N N . ASP A 1 109 ? -22.092 0.821 43.307 1.00 93.25 109 ASP A N 1
ATOM 844 C CA . ASP A 1 109 ? -22.030 2.137 43.937 1.00 93.25 109 ASP A CA 1
ATOM 845 C C . ASP A 1 109 ? -22.890 3.120 43.131 1.00 93.25 109 ASP A C 1
ATOM 847 O O . ASP A 1 109 ? -22.504 3.565 42.053 1.00 93.25 109 ASP A O 1
ATOM 851 N N . GLN A 1 110 ? -24.090 3.431 43.632 1.00 91.50 110 GLN A N 1
ATOM 852 C CA . GLN A 1 110 ? -25.049 4.276 42.913 1.00 91.50 110 GLN A CA 1
ATOM 853 C C . GLN A 1 110 ? -24.567 5.716 42.719 1.00 91.50 110 GLN A C 1
ATOM 855 O O . GLN A 1 110 ? -24.871 6.310 41.687 1.00 91.50 110 GLN A O 1
ATOM 860 N N . GLU A 1 111 ? -23.837 6.281 43.683 1.00 94.94 111 GLU A N 1
ATOM 861 C CA . GLU A 1 111 ? -23.362 7.663 43.584 1.00 94.94 111 GLU A CA 1
ATOM 862 C C . GLU A 1 111 ? -22.276 7.764 42.511 1.00 94.94 111 GLU A C 1
ATOM 864 O O . GLU A 1 111 ? -22.349 8.622 41.628 1.00 94.94 111 GLU A O 1
ATOM 869 N N . LEU A 1 112 ? -21.327 6.823 42.521 1.00 93.19 112 LEU A N 1
ATOM 870 C CA . LEU A 1 112 ? -20.304 6.733 41.486 1.00 93.19 112 LEU A CA 1
ATOM 871 C C . LEU A 1 112 ? -20.910 6.406 40.113 1.00 93.19 112 LEU A C 1
ATOM 873 O O . LEU A 1 112 ? -20.515 7.002 39.113 1.00 93.19 112 LEU A O 1
ATOM 877 N N . ALA A 1 113 ? -21.890 5.499 40.048 1.00 92.56 113 ALA A N 1
ATOM 878 C CA . ALA A 1 113 ? -22.577 5.161 38.803 1.00 92.56 113 ALA A CA 1
ATOM 879 C C . ALA A 1 113 ? -23.252 6.384 38.169 1.00 92.56 113 ALA A C 1
ATOM 881 O O . ALA A 1 113 ? -23.098 6.601 36.968 1.00 92.56 113 ALA A O 1
ATOM 882 N N . GLN A 1 114 ? -23.928 7.212 38.972 1.00 94.56 114 GLN A N 1
ATOM 883 C CA . GLN A 1 114 ? -24.549 8.452 38.505 1.00 94.56 114 GLN A CA 1
ATOM 884 C C . GLN A 1 114 ? -23.497 9.457 38.007 1.00 94.56 114 GLN A C 1
ATOM 886 O O . GLN A 1 114 ? -23.674 10.068 36.959 1.00 94.56 114 GLN A O 1
ATOM 891 N N . GLN A 1 115 ? -22.375 9.610 38.722 1.00 95.19 115 GLN A N 1
ATOM 892 C CA . GLN A 1 115 ? -21.291 10.516 38.316 1.00 95.19 115 GLN A CA 1
ATOM 893 C C . GLN A 1 115 ? -20.615 10.097 37.002 1.00 95.19 115 GLN A C 1
ATOM 895 O O . GLN A 1 115 ? -20.090 10.945 36.281 1.00 95.19 115 GLN A O 1
ATOM 900 N N . MET A 1 116 ? -20.597 8.798 36.695 1.00 94.62 116 MET A N 1
ATOM 901 C CA . MET A 1 116 ? -19.936 8.248 35.509 1.00 94.62 116 MET A CA 1
ATOM 902 C C . MET A 1 116 ? -20.871 8.025 34.315 1.00 94.62 116 MET A C 1
ATOM 904 O O . MET A 1 116 ? -20.386 7.648 33.247 1.00 94.62 116 MET A O 1
ATOM 908 N N . GLU A 1 117 ? -22.176 8.251 34.472 1.00 93.81 117 GLU A N 1
ATOM 909 C CA . GLU A 1 117 ? -23.205 7.967 33.465 1.00 93.81 117 GLU A CA 1
ATOM 910 C C . GLU A 1 117 ? -22.904 8.652 32.122 1.00 93.81 117 GLU A C 1
ATOM 912 O O . GLU A 1 117 ? -22.746 7.970 31.107 1.00 93.81 117 GLU A O 1
ATOM 917 N N . ASP A 1 118 ? -22.702 9.974 32.132 1.00 95.81 118 ASP A N 1
ATOM 918 C CA . ASP A 1 118 ? -22.413 10.761 30.925 1.00 95.81 118 ASP A CA 1
ATOM 919 C C . ASP A 1 118 ? -21.121 10.306 30.230 1.00 95.81 118 ASP A C 1
ATOM 921 O O . ASP A 1 118 ? -21.060 10.185 29.004 1.00 95.81 118 ASP A O 1
ATOM 925 N N . PHE A 1 119 ? -20.077 10.016 31.015 1.00 96.19 119 PHE A N 1
ATOM 926 C CA . PHE A 1 119 ? -18.800 9.542 30.486 1.00 96.19 119 PHE A CA 1
ATOM 927 C C . PHE A 1 119 ? -18.941 8.171 29.822 1.00 96.19 119 PHE A C 1
ATOM 929 O O . PHE A 1 119 ? -18.418 7.968 28.726 1.00 96.19 119 PHE A O 1
ATOM 936 N N . LEU A 1 120 ? -19.627 7.226 30.470 1.00 95.38 120 LEU A N 1
ATOM 937 C CA . LEU A 1 120 ? -19.819 5.885 29.925 1.00 95.38 120 LEU A CA 1
ATOM 938 C C . LEU A 1 120 ? -20.686 5.911 28.672 1.00 95.38 120 LEU A C 1
ATOM 940 O O . LEU A 1 120 ? -20.349 5.233 27.703 1.00 95.38 120 LEU A O 1
ATOM 944 N N . GLN A 1 121 ? -21.749 6.715 28.665 1.00 95.81 121 GLN A N 1
ATOM 945 C CA . GLN A 1 121 ? -22.591 6.896 27.489 1.00 95.81 121 GLN A CA 1
ATOM 946 C C . GLN A 1 121 ? -21.769 7.427 26.307 1.00 95.81 121 GLN A C 1
ATOM 948 O O . GLN A 1 121 ? -21.785 6.829 25.230 1.00 95.81 121 GLN A O 1
ATOM 953 N N . PHE A 1 122 ? -20.977 8.480 26.530 1.00 96.81 122 PHE A N 1
ATOM 954 C CA . PHE A 1 122 ? -20.070 9.031 25.522 1.00 96.81 122 PHE A CA 1
ATOM 955 C C . PHE A 1 122 ? -19.031 8.005 25.046 1.00 96.81 122 PHE A C 1
ATOM 957 O O . PHE A 1 122 ? -18.804 7.849 23.846 1.00 96.81 122 PHE A O 1
ATOM 964 N N . ALA A 1 123 ? -18.393 7.285 25.973 1.00 96.81 123 ALA A N 1
ATOM 965 C CA . ALA A 1 123 ? -17.359 6.312 25.645 1.00 96.81 123 ALA A CA 1
ATOM 966 C C . ALA A 1 123 ? -17.916 5.151 24.810 1.00 96.81 123 ALA A C 1
ATOM 968 O O . ALA A 1 123 ? -17.290 4.756 23.829 1.00 96.81 123 ALA A O 1
ATOM 969 N N . VAL A 1 124 ? -19.089 4.620 25.167 1.00 96.00 124 VAL A N 1
ATOM 970 C CA . VAL A 1 124 ? -19.753 3.534 24.429 1.00 96.00 124 VAL A CA 1
ATOM 971 C C . VAL A 1 124 ? -20.172 3.987 23.032 1.00 96.00 124 VAL A C 1
ATOM 973 O O . VAL A 1 124 ? -19.966 3.246 22.069 1.00 96.00 124 VAL A O 1
ATOM 976 N N . GLU A 1 125 ? -20.705 5.203 22.894 1.00 97.31 125 GLU A N 1
ATOM 977 C CA . GLU A 1 125 ? -21.051 5.782 21.592 1.00 97.31 125 GLU A CA 1
ATOM 978 C C . GLU A 1 125 ? -19.812 5.895 20.693 1.00 97.31 125 GLU A C 1
ATOM 980 O O . GLU A 1 125 ? -19.801 5.364 19.581 1.00 97.31 125 GLU A O 1
ATOM 985 N N . LYS A 1 126 ? -18.724 6.490 21.198 1.00 97.44 126 LYS A N 1
ATOM 986 C CA . LYS A 1 126 ? -17.483 6.655 20.425 1.00 97.44 126 LYS A CA 1
ATOM 987 C C . LYS A 1 126 ? -16.811 5.334 20.081 1.00 97.44 126 LYS A C 1
ATOM 989 O O . LYS A 1 126 ? -16.273 5.189 18.987 1.00 97.44 126 LYS A O 1
ATOM 994 N N . LEU A 1 127 ? -16.860 4.360 20.983 1.00 97.31 127 LEU A N 1
ATOM 995 C CA . LEU A 1 127 ? -16.354 3.019 20.711 1.00 97.31 127 LEU A CA 1
ATOM 996 C C . LEU A 1 127 ? -17.154 2.320 19.608 1.00 97.31 127 LEU A C 1
ATOM 998 O O . LEU A 1 127 ? -16.561 1.685 18.739 1.00 97.31 127 LEU A O 1
ATOM 1002 N N . SER A 1 128 ? -18.476 2.492 19.598 1.00 96.62 128 SER A N 1
ATOM 1003 C CA . SER A 1 128 ? -19.349 1.941 18.555 1.00 96.62 128 SER A CA 1
ATOM 1004 C C . SER A 1 128 ? -19.087 2.586 17.186 1.00 96.62 128 SER A C 1
ATOM 1006 O O . SER A 1 128 ? -19.048 1.888 16.173 1.00 96.62 128 SER A O 1
ATOM 1008 N N . GLU A 1 129 ? -18.856 3.903 17.145 1.00 97.44 129 GLU A N 1
ATOM 1009 C CA . GLU A 1 129 ? -18.425 4.608 15.926 1.00 97.44 129 GLU A CA 1
ATOM 1010 C C . GLU A 1 129 ? -17.078 4.076 15.409 1.00 97.44 129 GLU A C 1
ATOM 1012 O O . GLU A 1 129 ? -16.945 3.769 14.224 1.00 97.44 129 GLU A O 1
ATOM 1017 N N . LEU A 1 130 ? -16.090 3.912 16.296 1.00 96.38 130 LEU A N 1
ATOM 1018 C CA . LEU A 1 130 ? -14.773 3.382 15.932 1.00 96.38 130 LEU A CA 1
ATOM 1019 C C . LEU A 1 130 ? -14.846 1.941 15.411 1.00 96.38 130 LEU A C 1
ATOM 1021 O O . LEU A 1 130 ? -14.140 1.602 14.466 1.00 96.38 130 LEU A O 1
ATOM 1025 N N . GLU A 1 131 ? -15.710 1.098 15.979 1.00 95.56 131 GLU A N 1
ATOM 1026 C CA . GLU A 1 131 ? -15.935 -0.267 15.487 1.00 95.56 131 GLU A CA 1
ATOM 1027 C C . GLU A 1 131 ? -16.555 -0.286 14.086 1.00 95.56 131 GLU A C 1
ATOM 1029 O O . GLU A 1 131 ? -16.207 -1.131 13.256 1.00 95.56 131 GLU A O 1
ATOM 1034 N N . LEU A 1 132 ? -17.460 0.650 13.787 1.00 96.50 132 LEU A N 1
ATOM 1035 C CA . LEU A 1 132 ? -17.991 0.808 12.437 1.00 96.50 132 LEU A CA 1
ATOM 1036 C C . LEU A 1 132 ? -16.878 1.183 11.451 1.00 96.50 132 LEU A C 1
ATOM 1038 O O . LEU A 1 132 ? -16.692 0.473 10.464 1.00 96.50 132 LEU A O 1
ATOM 1042 N N . TRP A 1 133 ? -16.099 2.226 11.749 1.00 96.19 133 TRP A N 1
ATOM 1043 C CA . TRP A 1 133 ? -14.993 2.654 10.887 1.00 96.19 133 TRP A CA 1
ATOM 1044 C C . TRP A 1 133 ? -13.924 1.574 10.719 1.00 96.19 133 TRP A C 1
ATOM 1046 O O . TRP A 1 133 ? -13.397 1.405 9.622 1.00 96.19 133 TRP A O 1
ATOM 1056 N N . ASN A 1 134 ? -13.622 0.803 11.768 1.00 93.81 134 ASN A N 1
ATOM 1057 C CA . ASN A 1 134 ? -12.672 -0.305 11.679 1.00 93.81 134 ASN A CA 1
ATOM 1058 C C . ASN A 1 134 ? -13.158 -1.392 10.707 1.00 93.81 134 ASN A C 1
ATOM 1060 O O . ASN A 1 134 ? -12.382 -1.876 9.885 1.00 93.81 134 ASN A O 1
ATOM 1064 N N . ARG A 1 135 ? -14.453 -1.735 10.741 1.00 94.56 135 ARG A N 1
ATOM 1065 C CA . ARG A 1 135 ? -15.048 -2.696 9.795 1.00 94.56 135 ARG A CA 1
ATOM 1066 C C . ARG A 1 135 ? -15.053 -2.177 8.360 1.00 94.56 135 ARG A C 1
ATOM 1068 O O . ARG A 1 135 ? -14.745 -2.934 7.442 1.00 94.56 135 ARG A O 1
ATOM 1075 N N . GLU A 1 136 ? -15.379 -0.903 8.158 1.00 95.81 136 GLU A N 1
ATOM 1076 C CA . GLU A 1 136 ? -15.308 -0.269 6.835 1.00 95.81 136 GLU A CA 1
ATOM 1077 C C . GLU A 1 136 ? -13.872 -0.296 6.292 1.00 95.81 136 GLU A C 1
ATOM 1079 O O . GLU A 1 136 ? -13.641 -0.727 5.163 1.00 95.81 136 GLU A O 1
ATOM 1084 N N . LEU A 1 137 ? -12.891 0.059 7.126 1.00 93.31 137 LEU A N 1
ATOM 1085 C CA . LEU A 1 137 ? -11.473 0.032 6.775 1.00 93.31 137 LEU A CA 1
ATOM 1086 C C . LEU A 1 137 ? -10.981 -1.379 6.428 1.00 93.31 137 LEU A C 1
ATOM 1088 O O . LEU A 1 137 ? -10.250 -1.542 5.453 1.00 93.31 137 LEU A O 1
ATOM 1092 N N . GLN A 1 138 ? -11.400 -2.406 7.174 1.00 92.25 138 GLN A N 1
ATOM 1093 C CA . GLN A 1 138 ? -11.113 -3.806 6.840 1.00 92.25 138 GLN A CA 1
ATOM 1094 C C . GLN A 1 138 ? -11.733 -4.207 5.488 1.00 92.25 138 GLN A C 1
ATOM 1096 O O . GLN A 1 138 ? -11.105 -4.919 4.704 1.00 92.25 138 GLN A O 1
ATOM 1101 N N . GLY A 1 139 ? -12.942 -3.732 5.177 1.00 93.06 139 GLY A N 1
ATOM 1102 C CA . GLY A 1 139 ? -13.581 -3.940 3.872 1.00 93.06 139 GLY A CA 1
ATOM 1103 C C . GLY A 1 139 ? -12.791 -3.321 2.714 1.00 93.06 139 GLY A C 1
ATOM 1104 O O . GLY A 1 139 ? -12.521 -3.986 1.707 1.00 93.06 139 GLY A O 1
ATOM 1105 N N . GLU A 1 140 ? -12.351 -2.074 2.875 1.00 93.44 140 GLU A N 1
ATOM 1106 C CA . GLU A 1 140 ? -11.508 -1.381 1.893 1.00 93.44 140 GLU A CA 1
ATOM 1107 C C . GLU A 1 140 ? -10.130 -2.039 1.748 1.00 93.44 140 GLU A C 1
ATOM 1109 O O . GLU A 1 140 ? -9.616 -2.177 0.635 1.00 93.44 140 GLU A O 1
ATOM 1114 N N . ALA A 1 141 ? -9.548 -2.518 2.851 1.00 92.31 141 ALA A N 1
ATOM 1115 C CA . ALA A 1 141 ? -8.293 -3.261 2.839 1.00 92.31 141 ALA A CA 1
ATOM 1116 C C . ALA A 1 141 ? -8.400 -4.523 1.971 1.00 92.31 141 ALA A C 1
ATOM 1118 O O . ALA A 1 141 ? -7.569 -4.736 1.089 1.00 92.31 141 ALA A O 1
ATOM 1119 N N . HIS A 1 142 ? -9.453 -5.325 2.157 1.00 91.88 142 HIS A N 1
ATOM 1120 C CA . HIS A 1 142 ? -9.684 -6.516 1.338 1.00 91.88 142 HIS A CA 1
ATOM 1121 C C . HIS A 1 142 ? -9.884 -6.180 -0.139 1.00 91.88 142 HIS A C 1
ATOM 1123 O O . HIS A 1 142 ? -9.334 -6.868 -0.996 1.00 91.88 142 HIS A O 1
ATOM 1129 N N . THR A 1 143 ? -10.622 -5.108 -0.431 1.00 93.75 143 THR A N 1
ATOM 1130 C CA . THR A 1 143 ? -10.836 -4.637 -1.805 1.00 93.75 143 THR A CA 1
ATOM 1131 C C . THR A 1 143 ? -9.514 -4.244 -2.468 1.00 93.75 143 THR A C 1
ATOM 1133 O O . THR A 1 143 ? -9.285 -4.570 -3.631 1.00 93.75 143 THR A O 1
ATOM 1136 N N . LEU A 1 144 ? -8.604 -3.602 -1.727 1.00 92.56 144 LEU A N 1
ATOM 1137 C CA . LEU A 1 144 ? -7.276 -3.238 -2.222 1.00 92.56 144 LEU A CA 1
ATOM 1138 C C . LEU A 1 144 ? -6.399 -4.467 -2.507 1.00 92.56 144 LEU A C 1
ATOM 1140 O O . LEU A 1 144 ? -5.736 -4.517 -3.544 1.00 92.56 144 LEU A O 1
ATOM 1144 N N . ILE A 1 145 ? -6.388 -5.447 -1.600 1.00 92.00 145 ILE A N 1
ATOM 1145 C CA . ILE A 1 145 ? -5.635 -6.699 -1.766 1.00 92.00 145 ILE A CA 1
ATOM 1146 C C . ILE A 1 145 ? -6.149 -7.486 -2.981 1.00 92.00 145 ILE A C 1
ATOM 1148 O O . ILE A 1 145 ? -5.348 -7.920 -3.813 1.00 92.00 145 ILE A O 1
ATOM 1152 N N . ASP A 1 146 ? -7.473 -7.576 -3.143 1.00 90.81 146 ASP A N 1
ATOM 1153 C CA . ASP A 1 146 ? -8.111 -8.194 -4.311 1.00 90.81 146 ASP A CA 1
ATOM 1154 C C . ASP A 1 146 ? -7.765 -7.467 -5.610 1.00 90.81 146 ASP A C 1
ATOM 1156 O O . ASP A 1 146 ? -7.432 -8.103 -6.611 1.00 90.81 146 ASP A O 1
ATOM 1160 N N . PHE A 1 147 ? -7.801 -6.132 -5.597 1.00 91.19 147 PHE A N 1
ATOM 1161 C CA . PHE A 1 147 ? -7.482 -5.312 -6.762 1.00 91.19 147 PHE A CA 1
ATOM 1162 C C . PHE A 1 147 ? -6.080 -5.613 -7.314 1.00 91.19 147 PHE A C 1
ATOM 1164 O O . PHE A 1 147 ? -5.896 -5.696 -8.528 1.00 91.19 147 PHE A O 1
ATOM 1171 N N . PHE A 1 148 ? -5.097 -5.842 -6.438 1.00 90.94 148 PHE A N 1
ATOM 1172 C CA . PHE A 1 148 ? -3.734 -6.214 -6.834 1.00 90.94 148 PHE A CA 1
ATOM 1173 C C . PHE A 1 148 ? -3.509 -7.725 -6.991 1.00 90.94 148 PHE A C 1
ATOM 1175 O O . PHE A 1 148 ? -2.376 -8.149 -7.226 1.00 90.94 148 PHE A O 1
ATOM 1182 N N . CYS A 1 149 ? -4.572 -8.534 -6.925 1.00 91.12 149 CYS A N 1
ATOM 1183 C CA . CYS A 1 149 ? -4.519 -9.993 -7.057 1.00 91.12 149 CYS A CA 1
ATOM 1184 C C . CYS A 1 149 ? -3.557 -10.647 -6.044 1.00 91.12 149 CYS A C 1
ATOM 1186 O O . CYS A 1 149 ? -2.848 -11.622 -6.349 1.00 91.12 149 CYS A O 1
ATOM 1188 N N . GLU A 1 150 ? -3.501 -10.082 -4.837 1.00 92.00 150 GLU A N 1
ATOM 1189 C CA . GLU A 1 150 ? -2.774 -10.655 -3.713 1.00 92.00 150 GLU A CA 1
ATOM 1190 C C . GLU A 1 150 ? -3.685 -11.545 -2.865 1.00 92.00 150 GLU A C 1
ATOM 1192 O O . GLU A 1 150 ? -4.909 -11.467 -2.929 1.00 92.00 150 GLU A O 1
ATOM 1197 N N . ASP A 1 151 ? -3.075 -12.465 -2.124 1.00 88.06 151 ASP A N 1
ATOM 1198 C CA . ASP A 1 151 ? -3.813 -13.420 -1.303 1.00 88.06 151 ASP A CA 1
ATOM 1199 C C . ASP A 1 151 ? -4.073 -12.813 0.081 1.00 88.06 151 ASP A C 1
ATOM 1201 O O . ASP A 1 151 ? -3.126 -12.479 0.795 1.00 88.06 151 ASP A O 1
ATOM 1205 N N . LYS A 1 152 ? -5.353 -12.699 0.453 1.00 83.62 152 LYS A N 1
ATOM 1206 C CA . LYS A 1 152 ? -5.830 -12.118 1.719 1.00 83.62 152 LYS A CA 1
ATOM 1207 C C . LYS A 1 152 ? -5.309 -12.834 2.958 1.00 83.62 152 LYS A C 1
ATOM 1209 O O . LYS A 1 152 ? -5.217 -12.212 4.010 1.00 83.62 152 LYS A O 1
ATOM 1214 N N . GLU A 1 153 ? -4.991 -14.121 2.854 1.00 84.25 153 GLU A N 1
ATOM 1215 C CA . GLU A 1 153 ? -4.470 -14.894 3.983 1.00 84.25 153 GLU A CA 1
ATOM 1216 C C . GLU A 1 153 ? -2.981 -14.620 4.220 1.00 84.25 153 GLU A C 1
ATOM 1218 O O . GLU A 1 153 ? -2.480 -14.803 5.329 1.00 84.25 153 GLU A O 1
ATOM 1223 N N . THR A 1 154 ? -2.266 -14.174 3.184 1.00 86.19 154 THR A N 1
ATOM 1224 C CA . THR A 1 154 ? -0.804 -14.024 3.227 1.00 86.19 154 THR A CA 1
ATOM 1225 C C . THR A 1 154 ? -0.342 -12.573 3.220 1.00 86.19 154 THR A C 1
ATOM 1227 O O . THR A 1 154 ? 0.679 -12.270 3.829 1.00 86.19 154 THR A O 1
ATOM 1230 N N . MET A 1 155 ? -1.081 -11.681 2.559 1.00 88.81 155 MET A N 1
ATOM 1231 C CA . MET A 1 155 ? -0.719 -10.281 2.385 1.00 88.81 155 MET A CA 1
ATOM 1232 C C . MET A 1 155 ? -1.517 -9.407 3.345 1.00 88.81 155 MET A C 1
ATOM 1234 O O . MET A 1 155 ? -2.736 -9.270 3.221 1.00 88.81 155 MET A O 1
ATOM 1238 N N . LYS A 1 156 ? -0.806 -8.745 4.257 1.00 90.69 156 LYS A N 1
ATOM 1239 C CA . LYS A 1 156 ? -1.395 -7.731 5.134 1.00 90.69 156 LYS A CA 1
ATOM 1240 C C . LYS A 1 156 ? -1.392 -6.351 4.480 1.00 90.69 156 LYS A C 1
ATOM 1242 O O . LYS A 1 156 ? -0.577 -6.050 3.605 1.00 90.69 156 LYS A O 1
ATOM 1247 N N . LEU A 1 157 ? -2.297 -5.479 4.929 1.00 91.19 157 LEU A N 1
ATOM 1248 C CA . LEU A 1 157 ? -2.416 -4.127 4.378 1.00 91.19 157 LEU A CA 1
ATOM 1249 C C . LEU A 1 157 ? -1.139 -3.296 4.589 1.00 91.19 157 LEU A C 1
ATOM 1251 O O . LEU A 1 157 ? -0.706 -2.575 3.689 1.00 91.19 157 LEU A O 1
ATOM 1255 N N . ASP A 1 158 ? -0.528 -3.403 5.765 1.00 91.06 158 ASP A N 1
ATOM 1256 C CA . ASP A 1 158 ? 0.704 -2.697 6.103 1.00 91.06 158 ASP A CA 1
ATOM 1257 C C . ASP A 1 158 ? 1.878 -3.172 5.241 1.00 91.06 158 ASP A C 1
ATOM 1259 O O . ASP A 1 158 ? 2.617 -2.339 4.718 1.00 91.06 158 ASP A O 1
ATOM 1263 N N . GLU A 1 159 ? 1.999 -4.479 4.992 1.00 92.19 159 GLU A N 1
ATOM 1264 C CA . GLU A 1 159 ? 2.977 -5.033 4.047 1.00 92.19 159 GLU A CA 1
ATOM 1265 C C . GLU A 1 159 ? 2.767 -4.482 2.627 1.00 92.19 159 GLU A C 1
ATOM 1267 O O . GLU A 1 159 ? 3.716 -4.010 1.991 1.00 92.19 159 GLU A O 1
ATOM 1272 N N . CYS A 1 160 ? 1.521 -4.446 2.147 1.00 93.75 160 CYS A N 1
ATOM 1273 C CA . CYS A 1 160 ? 1.181 -3.856 0.854 1.00 93.75 160 CYS A CA 1
ATOM 1274 C C . CYS A 1 160 ? 1.640 -2.386 0.766 1.00 93.75 160 CYS A C 1
ATOM 1276 O O . CYS A 1 160 ? 2.325 -1.993 -0.187 1.00 93.75 160 CYS A O 1
ATOM 1278 N N . PHE A 1 161 ? 1.352 -1.566 1.782 1.00 94.62 161 PHE A N 1
ATOM 1279 C CA . PHE A 1 161 ? 1.826 -0.179 1.819 1.00 94.62 161 PHE A CA 1
ATOM 1280 C C . PHE A 1 161 ? 3.348 -0.060 1.940 1.00 94.62 161 PHE A C 1
ATOM 1282 O O . PHE A 1 161 ? 3.931 0.858 1.357 1.00 94.62 161 PHE A O 1
ATOM 1289 N N . GLN A 1 162 ? 4.022 -0.978 2.636 1.00 94.88 162 GLN A N 1
ATOM 1290 C CA . GLN A 1 162 ? 5.486 -1.020 2.687 1.00 94.88 162 GLN A CA 1
ATOM 1291 C C . GLN A 1 162 ? 6.091 -1.267 1.302 1.00 94.88 162 GLN A C 1
ATOM 1293 O O . GLN A 1 162 ? 7.033 -0.564 0.926 1.00 94.88 162 GLN A O 1
ATOM 1298 N N . ILE A 1 163 ? 5.521 -2.186 0.513 1.00 95.19 163 ILE A N 1
ATOM 1299 C CA . ILE A 1 163 ? 5.960 -2.438 -0.866 1.00 95.19 163 ILE A CA 1
ATOM 1300 C C . ILE A 1 163 ? 5.846 -1.159 -1.701 1.00 95.19 163 ILE A C 1
ATOM 1302 O O . ILE A 1 163 ? 6.816 -0.764 -2.354 1.00 95.19 163 ILE A O 1
ATOM 1306 N N . PHE A 1 164 ? 4.698 -0.475 -1.656 1.00 95.44 164 PHE A N 1
ATOM 1307 C CA . PHE A 1 164 ? 4.504 0.764 -2.413 1.00 95.44 164 PHE A CA 1
ATOM 1308 C C . PHE A 1 164 ? 5.416 1.896 -1.938 1.00 95.44 164 PHE A C 1
ATOM 1310 O O . PHE A 1 164 ? 6.009 2.581 -2.771 1.00 95.44 164 PHE A O 1
ATOM 1317 N N . ARG A 1 165 ? 5.600 2.077 -0.625 1.00 95.56 165 ARG A N 1
ATOM 1318 C CA . ARG A 1 165 ? 6.546 3.063 -0.079 1.00 95.56 165 ARG A CA 1
ATOM 1319 C C . ARG A 1 165 ? 7.956 2.818 -0.613 1.00 95.56 165 ARG A C 1
ATOM 1321 O O . ARG A 1 165 ? 8.626 3.753 -1.066 1.00 95.56 165 ARG A O 1
ATOM 1328 N N . ASP A 1 166 ? 8.419 1.577 -0.547 1.00 95.50 166 ASP A N 1
ATOM 1329 C CA . ASP A 1 166 ? 9.771 1.212 -0.954 1.00 95.50 166 ASP A CA 1
ATOM 1330 C C . ASP A 1 166 ? 9.943 1.354 -2.467 1.00 95.50 166 ASP A C 1
ATOM 1332 O O . ASP A 1 166 ? 10.959 1.888 -2.923 1.00 95.50 166 ASP A O 1
ATOM 1336 N N . PHE A 1 167 ? 8.935 0.955 -3.242 1.00 95.75 167 PHE A N 1
ATOM 1337 C CA . PHE A 1 167 ? 8.891 1.168 -4.683 1.00 95.75 167 PHE A CA 1
ATOM 1338 C C . PHE A 1 167 ? 8.963 2.658 -5.037 1.00 95.75 167 PHE A C 1
ATOM 1340 O O . PHE A 1 167 ? 9.874 3.049 -5.765 1.00 95.75 167 PHE A O 1
ATOM 1347 N N . CYS A 1 168 ? 8.102 3.506 -4.464 1.00 94.75 1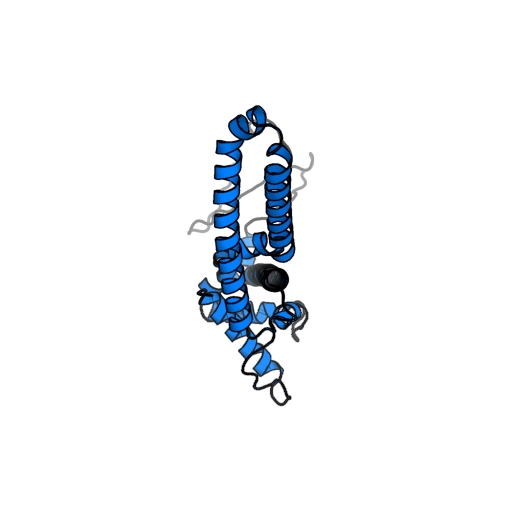68 CYS A N 1
ATOM 1348 C CA . CYS A 1 168 ? 8.125 4.960 -4.661 1.00 94.75 168 CYS A CA 1
ATOM 1349 C C . CYS A 1 168 ? 9.488 5.558 -4.297 1.00 94.75 168 CYS A C 1
ATOM 1351 O O . CYS A 1 168 ? 10.055 6.351 -5.048 1.00 94.75 168 CYS A O 1
ATOM 1353 N N . THR A 1 169 ? 10.069 5.132 -3.174 1.00 94.06 169 THR A N 1
ATOM 1354 C CA . THR A 1 169 ? 11.388 5.599 -2.732 1.00 94.06 169 THR A CA 1
ATOM 1355 C C . THR A 1 169 ? 12.481 5.237 -3.738 1.00 94.06 169 THR A C 1
ATOM 1357 O O . THR A 1 169 ? 13.323 6.074 -4.076 1.00 94.06 169 THR A O 1
ATOM 1360 N N . ARG A 1 170 ? 12.498 3.990 -4.223 1.00 94.50 170 ARG A N 1
ATOM 1361 C CA . ARG A 1 170 ? 13.479 3.518 -5.213 1.00 94.50 170 ARG A CA 1
ATOM 1362 C C . ARG A 1 170 ? 13.258 4.185 -6.571 1.00 94.50 170 ARG A C 1
ATOM 1364 O O . ARG A 1 170 ? 14.235 4.583 -7.204 1.00 94.50 170 ARG A O 1
ATOM 1371 N N . PHE A 1 171 ? 12.007 4.362 -6.986 1.00 94.25 171 PHE A N 1
ATOM 1372 C CA . PHE A 1 171 ? 11.643 5.015 -8.240 1.00 94.25 171 PHE A CA 1
ATOM 1373 C C . PHE A 1 171 ? 12.086 6.479 -8.240 1.00 94.25 171 PHE A C 1
ATOM 1375 O O . PHE A 1 171 ? 12.826 6.890 -9.127 1.00 94.25 171 PHE A O 1
ATOM 1382 N N . ASN A 1 172 ? 11.773 7.240 -7.188 1.00 93.00 172 ASN A N 1
ATOM 1383 C CA . ASN A 1 172 ? 12.198 8.636 -7.059 1.00 93.00 172 ASN A CA 1
ATOM 1384 C C . ASN A 1 172 ? 13.724 8.790 -7.063 1.00 93.00 172 ASN A C 1
ATOM 1386 O O . ASN A 1 172 ? 14.257 9.757 -7.609 1.00 93.00 172 ASN A O 1
ATOM 1390 N N . LYS A 1 173 ? 14.457 7.829 -6.485 1.00 91.44 173 LYS A N 1
ATOM 1391 C CA . LYS A 1 173 ? 15.923 7.789 -6.591 1.00 91.44 173 LYS A CA 1
ATOM 1392 C C . LYS A 1 173 ? 16.373 7.563 -8.036 1.00 91.44 173 LYS A C 1
ATOM 1394 O O . LYS A 1 173 ? 17.247 8.291 -8.499 1.00 91.44 173 LYS A O 1
ATOM 1399 N N . ALA A 1 174 ? 15.765 6.613 -8.746 1.00 89.94 174 ALA A N 1
ATOM 1400 C CA . ALA A 1 174 ? 16.077 6.336 -10.147 1.00 89.94 174 ALA A CA 1
ATOM 1401 C C . ALA A 1 174 ? 15.787 7.547 -11.051 1.00 89.94 174 ALA A C 1
ATOM 1403 O O . ALA A 1 174 ? 16.630 7.905 -11.872 1.00 89.94 174 ALA A O 1
ATOM 1404 N N . VAL A 1 175 ? 14.659 8.236 -10.841 1.00 88.94 175 VAL A N 1
ATOM 1405 C CA . VAL A 1 175 ? 14.304 9.479 -11.547 1.00 88.94 175 VAL A CA 1
ATOM 1406 C C . VAL A 1 175 ? 15.341 10.571 -11.296 1.00 88.94 175 VAL A C 1
ATOM 1408 O O . VAL A 1 175 ? 15.814 11.182 -12.248 1.00 88.94 175 VAL A O 1
ATOM 1411 N N . LYS A 1 176 ? 15.759 10.796 -10.043 1.00 85.50 176 LYS A N 1
ATOM 1412 C CA . LYS A 1 176 ? 16.792 11.798 -9.714 1.00 85.50 176 LYS A CA 1
ATOM 1413 C C . LYS A 1 176 ? 18.123 11.504 -10.407 1.00 85.50 176 LYS A C 1
ATOM 1415 O O . LYS A 1 176 ? 18.690 12.396 -11.030 1.00 85.50 176 LYS A O 1
ATOM 1420 N N . VAL A 1 177 ? 18.600 10.260 -10.333 1.00 79.75 177 VAL A N 1
ATOM 1421 C CA . VAL A 1 177 ? 19.837 9.828 -11.010 1.00 79.75 177 VAL A CA 1
ATOM 1422 C C . VAL A 1 177 ? 19.731 10.037 -12.519 1.00 79.75 177 VAL A C 1
ATOM 1424 O O . VAL A 1 177 ? 20.665 10.533 -13.147 1.00 79.75 177 VAL A O 1
ATOM 1427 N N . TRP A 1 178 ? 18.584 9.691 -13.095 1.00 72.06 178 TRP A N 1
ATOM 1428 C CA . TRP A 1 178 ? 18.335 9.815 -14.521 1.00 72.06 178 TRP A CA 1
ATOM 1429 C C . TRP A 1 178 ? 18.247 11.284 -14.979 1.00 72.06 178 TRP A C 1
ATOM 1431 O O . TRP A 1 178 ? 18.921 11.660 -15.938 1.00 72.06 178 TRP A O 1
ATOM 1441 N N . LEU A 1 179 ? 17.538 12.147 -14.245 1.00 70.69 179 LEU A N 1
ATOM 1442 C CA . LEU A 1 179 ? 17.493 13.593 -14.500 1.00 70.69 179 LEU A CA 1
ATOM 1443 C C . LEU A 1 179 ? 18.891 14.227 -14.449 1.00 70.69 179 LEU A C 1
ATOM 1445 O O . LEU A 1 179 ? 19.209 15.079 -15.276 1.00 70.69 179 LEU A O 1
ATOM 1449 N N . TRP A 1 180 ? 19.758 13.786 -13.530 1.00 61.59 180 TRP A N 1
ATOM 1450 C CA . TRP A 1 180 ? 21.148 14.258 -13.452 1.00 61.59 180 TRP A CA 1
ATOM 1451 C C . TRP A 1 180 ? 22.028 13.761 -14.606 1.00 61.59 180 TRP A C 1
ATOM 1453 O O . TRP A 1 180 ? 23.064 14.363 -14.894 1.00 61.59 180 TRP A O 1
ATOM 1463 N N . ALA A 1 181 ? 21.638 12.670 -15.263 1.00 65.56 181 ALA A N 1
ATOM 1464 C CA . ALA A 1 181 ? 22.333 12.123 -16.421 1.00 65.56 181 ALA A CA 1
ATOM 1465 C C . ALA A 1 181 ? 21.922 12.793 -17.747 1.00 65.56 181 ALA A C 1
ATOM 1467 O O . ALA A 1 181 ? 22.564 12.541 -18.768 1.00 65.56 181 ALA A O 1
ATOM 1468 N N . LEU A 1 182 ? 20.888 13.648 -17.755 1.00 63.38 182 LEU A N 1
ATOM 1469 C CA . LEU A 1 182 ? 20.493 14.396 -18.947 1.00 63.38 182 LEU A CA 1
ATOM 1470 C C . LEU A 1 182 ? 21.549 15.459 -19.313 1.00 63.38 182 LEU A C 1
ATOM 1472 O O . LEU A 1 182 ? 21.978 16.219 -18.438 1.00 63.38 182 LEU A O 1
ATOM 1476 N N . PRO A 1 183 ? 21.907 15.606 -20.605 1.00 58.03 183 PRO A N 1
ATOM 1477 C CA . PRO A 1 183 ? 22.900 16.588 -21.058 1.00 58.03 183 PRO A CA 1
ATOM 1478 C C . PRO A 1 183 ? 22.580 18.031 -20.631 1.00 58.03 183 PRO A C 1
ATOM 1480 O O . PRO A 1 183 ? 23.475 18.796 -20.278 1.00 58.03 183 PRO A O 1
ATOM 1483 N N . CYS A 1 184 ? 21.292 18.388 -20.596 1.00 53.25 184 CYS A N 1
ATOM 1484 C CA . CYS A 1 184 ? 20.817 19.719 -20.209 1.00 53.25 184 CYS A CA 1
ATOM 1485 C C . CYS A 1 184 ? 21.144 20.064 -18.737 1.00 53.25 184 CYS A C 1
ATOM 1487 O O . CYS A 1 184 ? 21.561 21.180 -18.433 1.00 53.25 184 CYS A O 1
ATOM 1489 N N . PHE A 1 185 ? 21.059 19.086 -17.825 1.00 50.81 185 PHE A N 1
ATOM 1490 C CA . PHE A 1 185 ? 21.416 19.262 -16.410 1.00 50.81 185 PHE A CA 1
ATOM 1491 C C . PHE A 1 185 ? 22.930 19.226 -16.170 1.00 50.81 185 PHE A C 1
ATOM 1493 O O . PHE A 1 185 ? 23.434 19.930 -15.293 1.00 50.81 185 PHE A O 1
ATOM 1500 N N . GLN A 1 186 ? 23.676 18.454 -16.968 1.00 48.06 186 GLN A N 1
ATOM 1501 C CA . GLN A 1 186 ? 25.140 18.498 -16.944 1.00 48.06 186 GLN A CA 1
ATOM 1502 C C . GLN A 1 186 ? 25.652 19.892 -17.324 1.00 48.06 186 GLN A C 1
ATOM 1504 O O . GLN A 1 186 ? 26.545 20.406 -16.655 1.00 48.06 186 GLN A O 1
ATOM 1509 N N . SER A 1 187 ? 25.026 20.546 -18.309 1.00 45.34 187 SER A N 1
ATOM 1510 C CA . SER A 1 187 ? 25.375 21.913 -18.711 1.00 45.34 187 SER A CA 1
ATOM 1511 C C . SER A 1 187 ? 25.147 22.949 -17.596 1.00 45.34 187 SER A C 1
ATOM 1513 O O . SER A 1 187 ? 25.953 23.861 -17.451 1.00 45.34 187 SER A O 1
ATOM 1515 N N . LEU A 1 188 ? 24.115 22.780 -16.758 1.00 45.56 188 LEU A N 1
ATOM 1516 C CA . LEU A 1 188 ? 23.847 23.643 -15.593 1.00 45.56 188 LEU A CA 1
ATOM 1517 C C . LEU A 1 188 ? 24.777 23.364 -14.398 1.00 45.56 188 LEU A C 1
ATOM 1519 O O . LEU A 1 188 ? 25.077 24.274 -13.627 1.00 45.56 188 LEU A O 1
ATOM 1523 N N . ARG A 1 189 ? 25.293 22.134 -14.255 1.00 42.06 189 ARG A N 1
ATOM 1524 C CA . ARG A 1 189 ? 26.318 21.797 -13.248 1.00 42.06 189 ARG A CA 1
ATOM 1525 C C . ARG A 1 189 ? 27.642 22.523 -13.496 1.00 42.06 189 ARG A C 1
ATOM 1527 O O . ARG A 1 189 ? 28.298 22.919 -12.536 1.00 42.06 189 ARG A O 1
ATOM 1534 N N . TYR A 1 190 ? 28.012 22.731 -14.761 1.00 41.50 190 TYR A N 1
ATOM 1535 C CA . TYR A 1 190 ? 29.213 23.490 -15.130 1.00 41.50 190 TYR A CA 1
ATOM 1536 C C . TYR A 1 190 ? 29.076 25.004 -14.913 1.00 41.50 190 TYR A C 1
ATOM 1538 O O . TYR A 1 190 ? 30.088 25.698 -14.872 1.00 41.50 190 TYR A O 1
ATOM 1546 N N . SER A 1 191 ? 27.862 25.520 -14.713 1.00 41.66 191 SER A N 1
ATOM 1547 C CA . SER A 1 191 ? 27.636 26.947 -14.458 1.00 41.66 191 SER A CA 1
ATOM 1548 C C . SER A 1 191 ? 27.650 27.333 -12.975 1.00 41.66 191 SER A C 1
ATOM 1550 O O . SER A 1 191 ? 27.662 28.526 -12.689 1.00 41.66 191 SER A O 1
ATOM 1552 N N . PHE A 1 192 ? 27.675 26.380 -12.029 1.00 43.25 192 PHE A N 1
ATOM 1553 C CA . PHE A 1 192 ? 27.524 26.697 -10.597 1.00 43.25 192 PHE A CA 1
ATOM 1554 C C . PHE A 1 192 ? 28.659 26.282 -9.656 1.00 43.25 192 PHE A C 1
ATOM 1556 O O . PHE A 1 192 ? 28.550 26.528 -8.461 1.00 43.25 192 PHE A O 1
ATOM 1563 N N . PHE A 1 193 ? 29.781 25.741 -10.136 1.00 40.09 193 PHE A N 1
ATOM 1564 C CA . PHE A 1 193 ? 30.961 25.573 -9.276 1.00 40.09 193 PHE A CA 1
ATOM 1565 C C . PHE A 1 193 ? 32.259 25.680 -10.085 1.00 40.09 193 PHE A C 1
ATOM 1567 O O . PHE A 1 193 ? 32.794 24.690 -10.575 1.00 40.09 193 PHE A O 1
ATOM 1574 N N . CYS A 1 194 ? 32.789 26.897 -10.203 1.00 35.44 194 CYS A N 1
ATOM 1575 C CA . CYS A 1 194 ? 34.186 27.121 -10.570 1.00 35.44 194 CYS A CA 1
ATOM 1576 C C . CYS A 1 194 ? 34.848 27.942 -9.457 1.00 35.44 194 CYS A C 1
ATOM 1578 O O . CYS A 1 194 ? 35.103 29.134 -9.588 1.00 35.44 194 CYS A O 1
ATOM 1580 N N . LEU A 1 195 ? 35.079 27.301 -8.309 1.00 37.66 195 LEU A N 1
ATOM 1581 C CA . LEU A 1 195 ? 35.961 27.831 -7.273 1.00 37.66 195 LEU A CA 1
ATOM 1582 C C . LEU A 1 195 ? 37.404 27.614 -7.739 1.00 37.66 195 LEU A C 1
ATOM 1584 O O . LEU A 1 195 ? 38.004 26.573 -7.482 1.00 37.66 195 LEU A O 1
ATOM 1588 N N . GLN A 1 196 ? 37.957 28.580 -8.469 1.00 38.75 196 GLN A N 1
ATOM 1589 C CA . GLN A 1 196 ? 39.392 28.608 -8.737 1.00 38.75 196 GLN A CA 1
ATOM 1590 C C . GLN A 1 196 ? 40.095 29.381 -7.622 1.00 38.75 196 GLN A C 1
ATOM 1592 O O . GLN A 1 196 ? 39.870 30.573 -7.426 1.00 38.75 196 GLN A O 1
ATOM 1597 N N . THR A 1 197 ? 40.977 28.706 -6.886 1.00 36.59 197 THR A N 1
ATOM 1598 C CA . THR A 1 197 ? 41.926 29.376 -5.994 1.00 36.59 197 THR A CA 1
ATOM 1599 C C . THR A 1 197 ? 43.037 29.993 -6.835 1.00 36.59 197 THR A C 1
ATOM 1601 O O . THR A 1 197 ? 43.858 29.262 -7.389 1.00 36.59 197 THR A O 1
ATOM 1604 N N . GLN A 1 198 ? 43.100 31.320 -6.914 1.00 44.81 198 GLN A N 1
ATOM 1605 C CA . GLN A 1 198 ? 44.288 32.000 -7.425 1.00 44.81 198 GLN A CA 1
ATOM 1606 C C . GLN A 1 198 ? 45.244 32.314 -6.273 1.00 44.81 198 GLN A C 1
ATOM 1608 O O . GLN A 1 198 ? 44.846 32.815 -5.221 1.00 44.81 198 GLN A O 1
ATOM 1613 N N . SER A 1 199 ? 46.518 31.978 -6.470 1.00 35.41 199 SER A N 1
ATOM 1614 C CA . SER A 1 199 ? 47.598 32.284 -5.535 1.00 35.41 199 SER A CA 1
ATOM 1615 C C . SER A 1 199 ? 48.289 33.563 -5.991 1.00 35.41 199 SER A C 1
ATOM 1617 O O . SER A 1 199 ? 48.825 33.608 -7.094 1.00 35.41 199 SER A O 1
ATOM 1619 N N . SER A 1 200 ? 48.299 34.587 -5.141 1.00 52.59 200 SER A N 1
ATOM 1620 C CA . SER A 1 200 ? 49.131 35.781 -5.313 1.00 52.59 200 SER A CA 1
ATOM 1621 C C . SER A 1 200 ? 50.177 35.842 -4.197 1.00 52.59 200 SER A C 1
ATOM 1623 O O . SER A 1 200 ? 50.034 35.175 -3.170 1.00 52.59 200 SER A O 1
ATOM 1625 N N . ALA A 1 201 ? 51.227 36.645 -4.386 1.00 49.41 201 ALA A N 1
ATOM 1626 C CA . ALA A 1 201 ? 52.411 36.731 -3.525 1.00 49.41 201 ALA A CA 1
ATOM 1627 C C . ALA A 1 201 ? 52.136 37.105 -2.047 1.00 49.41 201 ALA A C 1
ATOM 1629 O O . ALA A 1 201 ? 53.057 37.070 -1.240 1.00 49.41 201 ALA A O 1
ATOM 1630 N N . HIS A 1 202 ? 50.889 37.429 -1.680 1.00 46.06 202 HIS A N 1
ATOM 1631 C CA . HIS A 1 202 ? 50.481 37.835 -0.329 1.00 46.06 202 HIS A CA 1
ATOM 1632 C C . HIS A 1 202 ? 49.400 36.932 0.313 1.00 46.06 202 HIS A C 1
ATOM 1634 O O . HIS A 1 202 ? 48.831 37.302 1.335 1.00 46.06 202 HIS A O 1
ATOM 1640 N N . GLY A 1 203 ? 49.123 35.740 -0.239 1.00 43.94 203 GLY A N 1
ATOM 1641 C CA . GLY A 1 203 ? 48.209 34.746 0.356 1.00 43.94 203 GLY A CA 1
ATOM 1642 C C . GLY A 1 203 ? 47.010 34.360 -0.524 1.00 43.94 203 GLY A C 1
ATOM 1643 O O . GLY A 1 203 ? 46.754 34.975 -1.559 1.00 43.94 203 GLY A O 1
ATOM 1644 N N . ARG A 1 204 ? 46.293 33.291 -0.131 1.00 36.56 204 ARG A N 1
ATOM 1645 C CA . ARG A 1 204 ? 45.133 32.730 -0.857 1.00 36.56 204 ARG A CA 1
ATOM 1646 C C . ARG A 1 204 ? 43.831 33.404 -0.407 1.00 36.56 204 ARG A C 1
ATOM 1648 O O . ARG A 1 204 ? 43.476 33.290 0.761 1.00 36.56 204 ARG A O 1
ATOM 1655 N N . THR A 1 205 ? 43.092 34.006 -1.338 1.00 37.09 205 THR A N 1
ATOM 1656 C CA . THR A 1 205 ? 41.750 34.570 -1.095 1.00 37.09 205 THR A CA 1
ATOM 1657 C C . THR A 1 205 ? 40.744 33.923 -2.047 1.00 37.09 205 THR A C 1
ATOM 1659 O O . THR A 1 205 ? 40.998 33.840 -3.247 1.00 37.09 205 THR A O 1
ATOM 1662 N N . MET A 1 206 ? 39.610 33.450 -1.521 1.00 31.64 206 MET A N 1
ATOM 1663 C CA . MET A 1 206 ? 38.486 32.948 -2.321 1.00 31.64 206 MET A CA 1
ATOM 1664 C C . MET A 1 206 ? 37.685 34.124 -2.882 1.00 31.64 206 MET A C 1
ATOM 1666 O O . MET A 1 206 ? 37.310 35.019 -2.128 1.00 31.64 206 MET A O 1
ATOM 1670 N N . VAL A 1 207 ? 37.391 34.107 -4.182 1.00 37.56 207 VAL A N 1
ATOM 1671 C CA . VAL A 1 207 ? 36.507 35.091 -4.820 1.00 37.56 207 VAL A CA 1
ATOM 1672 C C . VAL A 1 207 ? 35.424 34.338 -5.584 1.00 37.56 207 VAL A C 1
ATOM 1674 O O . VAL A 1 207 ? 35.731 33.488 -6.419 1.00 37.56 207 VAL A O 1
ATOM 1677 N N . ILE A 1 208 ? 34.160 34.633 -5.281 1.00 35.94 208 ILE A N 1
ATOM 1678 C CA . ILE A 1 208 ? 33.001 34.097 -6.001 1.00 35.94 208 ILE A CA 1
ATOM 1679 C C . ILE A 1 208 ? 32.681 35.072 -7.135 1.00 35.94 208 ILE A C 1
ATOM 1681 O O . ILE A 1 208 ? 32.519 36.264 -6.892 1.00 35.94 208 ILE A O 1
ATOM 1685 N N . SER A 1 209 ? 32.590 34.581 -8.369 1.00 35.81 209 SER A N 1
ATOM 1686 C CA . SER A 1 209 ? 32.114 35.369 -9.511 1.00 35.81 209 SER A CA 1
ATOM 1687 C C . SER A 1 209 ? 31.012 34.603 -10.236 1.00 35.81 209 SER A C 1
ATOM 1689 O O . SER A 1 209 ? 31.150 33.409 -10.499 1.00 35.81 209 SER A O 1
ATOM 1691 N N . SER A 1 210 ? 29.895 35.276 -10.519 1.00 31.84 210 SER A N 1
ATOM 1692 C CA . SER A 1 210 ? 28.820 34.740 -11.352 1.00 31.84 210 SER A CA 1
ATOM 1693 C C . SER A 1 210 ? 29.017 35.188 -12.800 1.00 31.84 210 SER A C 1
ATOM 1695 O O . SER A 1 210 ? 29.347 36.341 -13.076 1.00 31.84 210 SER A O 1
ATOM 1697 N N . LEU A 1 211 ? 28.815 34.263 -13.738 1.00 37.72 211 LEU A N 1
ATOM 1698 C CA . LEU A 1 211 ? 28.747 34.567 -15.164 1.00 37.72 211 LEU A CA 1
ATOM 1699 C C . LEU A 1 211 ? 27.274 34.720 -15.545 1.00 37.72 211 LEU A C 1
ATOM 1701 O O . LEU A 1 211 ? 26.524 33.748 -15.516 1.00 37.72 211 LEU A O 1
ATOM 1705 N N . VAL A 1 212 ? 26.867 35.929 -15.929 1.00 39.28 212 VAL A N 1
ATOM 1706 C CA . VAL A 1 212 ? 25.613 36.141 -16.662 1.00 39.28 212 VAL A CA 1
ATOM 1707 C C . VAL A 1 212 ? 25.982 36.429 -18.110 1.00 39.28 212 VAL A C 1
ATOM 1709 O O . VAL A 1 212 ? 26.585 37.454 -18.423 1.00 39.28 212 VAL A O 1
ATOM 1712 N N . SER A 1 213 ? 25.662 35.496 -19.001 1.00 37.62 213 SER A N 1
ATOM 1713 C CA . SER A 1 213 ? 25.909 35.645 -20.433 1.00 37.62 213 SER A CA 1
ATOM 1714 C C . SER A 1 213 ? 24.864 36.580 -21.050 1.00 37.62 213 SER A C 1
ATOM 1716 O O . SER A 1 213 ? 23.707 36.201 -21.213 1.00 37.62 213 SER A O 1
ATOM 1718 N N . GLY A 1 214 ? 25.270 37.805 -21.392 1.00 42.31 214 GLY A N 1
ATOM 1719 C CA . GLY A 1 214 ? 24.511 38.702 -22.270 1.00 42.31 214 GLY A CA 1
ATOM 1720 C C . GLY A 1 214 ? 24.845 38.477 -23.758 1.00 42.31 214 GLY A C 1
ATOM 1721 O O . GLY A 1 214 ? 25.908 37.929 -24.061 1.00 42.31 214 GLY A O 1
ATOM 1722 N N . PRO A 1 215 ? 23.990 38.910 -24.707 1.00 38.34 215 PRO A N 1
ATOM 1723 C CA . PRO A 1 215 ? 23.980 38.416 -26.094 1.00 38.34 215 PRO A CA 1
ATOM 1724 C C . PRO A 1 215 ? 25.145 38.858 -27.002 1.00 38.34 215 PRO A C 1
ATOM 1726 O O . PRO A 1 215 ? 25.122 38.556 -28.191 1.00 38.34 215 PRO A O 1
ATOM 1729 N N . SER A 1 216 ? 26.140 39.592 -26.501 1.00 42.06 216 SER A N 1
ATOM 1730 C CA . SER A 1 216 ? 27.114 40.301 -27.352 1.00 42.06 216 SER A CA 1
ATOM 1731 C C . SER A 1 216 ? 28.590 40.166 -26.947 1.00 42.06 216 SER A C 1
ATOM 1733 O O . SER A 1 216 ? 29.436 40.873 -27.484 1.00 42.06 216 SER A O 1
ATOM 1735 N N . GLY A 1 217 ? 28.945 39.209 -26.082 1.00 42.50 217 GLY A N 1
ATOM 1736 C CA . GLY A 1 217 ? 30.313 38.657 -26.042 1.00 42.50 217 GLY A CA 1
ATOM 1737 C C . GLY A 1 217 ? 31.468 39.590 -25.631 1.00 42.50 217 GLY A C 1
ATOM 1738 O O . GLY A 1 217 ? 32.620 39.242 -25.877 1.00 42.50 217 GLY A O 1
ATOM 1739 N N . LEU A 1 218 ? 31.212 40.731 -24.984 1.00 31.56 218 LEU A N 1
ATOM 1740 C CA . LEU A 1 218 ? 32.252 41.585 -24.389 1.00 31.56 218 LEU A CA 1
ATOM 1741 C C . LEU A 1 218 ? 32.146 41.566 -22.858 1.00 31.56 218 LEU A C 1
ATOM 1743 O O . LEU A 1 218 ? 31.133 41.974 -22.295 1.00 31.56 218 LEU A O 1
ATOM 1747 N N . VAL A 1 219 ? 33.199 41.083 -22.191 1.00 36.84 219 VAL A N 1
ATOM 1748 C CA . VAL A 1 219 ? 33.314 41.029 -20.723 1.00 36.84 219 VAL A CA 1
ATOM 1749 C C . VAL A 1 219 ? 34.084 42.260 -20.241 1.00 36.84 219 VAL A C 1
ATOM 1751 O O . VAL A 1 219 ? 35.246 42.439 -20.599 1.00 36.84 219 VAL A O 1
ATOM 1754 N N . SER A 1 220 ? 33.445 43.097 -19.423 1.00 27.19 220 SER A N 1
ATOM 1755 C CA . SER A 1 220 ? 34.095 44.178 -18.669 1.00 27.19 220 SER A CA 1
ATOM 1756 C C . SER A 1 220 ? 34.189 43.788 -17.194 1.00 27.19 220 SER A C 1
ATOM 1758 O O . SER A 1 220 ? 33.240 43.229 -16.643 1.00 27.19 220 SER A O 1
ATOM 1760 N N . TRP A 1 221 ? 35.326 44.078 -16.558 1.00 28.02 221 TRP A N 1
ATOM 1761 C CA . TRP A 1 221 ? 35.586 43.785 -15.148 1.00 28.02 221 TRP A CA 1
ATOM 1762 C C . TRP A 1 221 ? 35.398 45.049 -14.309 1.00 28.02 221 TRP A C 1
ATOM 1764 O O . TRP A 1 221 ? 36.054 46.058 -14.561 1.00 28.02 221 TRP A O 1
ATOM 1774 N N . GLN A 1 222 ? 34.558 44.987 -13.275 1.00 26.17 222 GLN A N 1
ATOM 1775 C CA . GLN A 1 222 ? 34.473 46.037 -12.260 1.00 26.17 222 GLN A CA 1
ATOM 1776 C C . GLN A 1 222 ? 34.579 45.403 -10.870 1.00 26.17 222 GLN A C 1
ATOM 1778 O O . GLN A 1 222 ? 33.842 44.476 -10.541 1.00 26.17 222 GLN A O 1
AT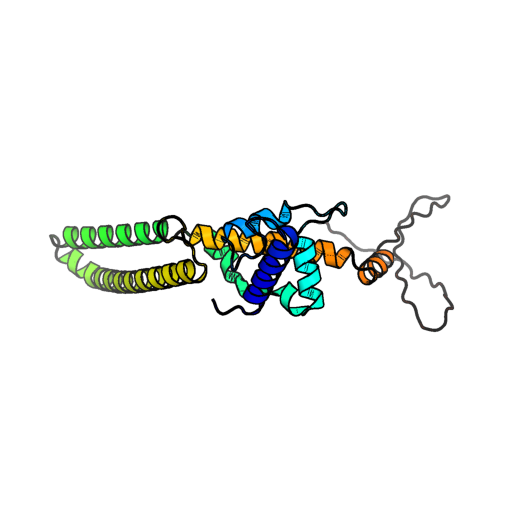OM 1783 N N . VAL A 1 223 ? 35.544 45.870 -10.075 1.00 28.81 223 VAL A N 1
ATOM 1784 C CA . VAL A 1 223 ? 35.790 45.399 -8.706 1.00 28.81 223 VAL A CA 1
ATOM 1785 C C . VAL A 1 223 ? 34.863 46.165 -7.768 1.00 28.81 223 VAL A C 1
ATOM 1787 O O . VAL A 1 223 ? 35.009 47.378 -7.628 1.00 28.81 223 VAL A O 1
ATOM 1790 N N . LEU A 1 224 ? 33.923 45.471 -7.125 1.00 29.19 224 LEU A N 1
ATOM 1791 C CA . LEU A 1 224 ? 33.139 46.039 -6.030 1.00 29.19 224 LEU A CA 1
ATOM 1792 C C . LEU A 1 224 ? 33.817 45.707 -4.698 1.00 29.19 224 LEU A C 1
ATOM 1794 O O . LEU A 1 224 ? 34.103 44.549 -4.395 1.00 29.19 224 LEU A O 1
ATOM 1798 N N . GLY A 1 225 ? 34.140 46.771 -3.964 1.00 29.69 225 GLY A N 1
ATOM 1799 C CA . GLY A 1 225 ? 34.807 46.743 -2.671 1.00 29.69 225 GLY A CA 1
ATOM 1800 C C . GLY A 1 225 ? 33.973 46.064 -1.587 1.00 29.69 225 GLY A C 1
ATOM 1801 O O . GLY A 1 225 ? 32.747 46.038 -1.628 1.00 29.69 225 GLY A O 1
ATOM 1802 N N . ARG A 1 226 ? 34.711 45.495 -0.641 1.00 31.00 226 ARG A N 1
ATOM 1803 C CA . ARG A 1 226 ? 34.281 44.756 0.543 1.00 31.00 226 ARG A CA 1
ATOM 1804 C C . ARG A 1 226 ? 33.652 45.716 1.561 1.00 31.00 226 ARG A C 1
ATOM 1806 O O . ARG A 1 226 ? 34.293 46.711 1.878 1.00 31.00 226 ARG A O 1
ATOM 1813 N N . ASP A 1 227 ? 32.495 45.360 2.112 1.00 31.19 227 ASP A N 1
ATOM 1814 C CA . ASP A 1 227 ? 32.064 45.832 3.431 1.00 31.19 227 ASP A CA 1
ATOM 1815 C C . ASP A 1 227 ? 31.811 44.621 4.333 1.00 31.19 227 ASP A C 1
ATOM 1817 O O . ASP A 1 227 ? 31.347 43.567 3.890 1.00 31.19 227 ASP A O 1
ATOM 1821 N N . GLU A 1 228 ? 32.274 44.760 5.569 1.00 36.16 228 GLU A N 1
ATOM 1822 C CA . GLU A 1 228 ? 32.403 43.732 6.596 1.00 36.16 228 GLU A CA 1
ATOM 1823 C C . GLU A 1 228 ? 31.058 43.350 7.232 1.00 36.16 228 GLU A C 1
ATOM 1825 O O . GLU A 1 228 ? 30.154 44.175 7.319 1.00 36.16 228 GLU A O 1
ATOM 1830 N N . GLY A 1 229 ? 30.956 42.123 7.762 1.00 30.42 229 GLY A N 1
ATOM 1831 C CA . GLY A 1 229 ? 29.925 41.794 8.753 1.00 30.42 229 GLY A CA 1
ATOM 1832 C C . GLY A 1 229 ? 29.448 40.340 8.762 1.00 30.42 229 GLY A C 1
ATOM 1833 O O . GLY A 1 229 ? 28.595 39.968 7.973 1.00 30.42 229 GLY A O 1
ATOM 1834 N N . GLU A 1 230 ? 29.996 39.568 9.705 1.00 27.86 230 GLU A N 1
ATOM 1835 C CA . GLU A 1 230 ? 29.326 38.538 10.526 1.00 27.86 230 GLU A CA 1
ATOM 1836 C C . GLU A 1 230 ? 28.671 37.267 9.913 1.00 27.86 230 GLU A C 1
ATOM 1838 O O . GLU A 1 230 ? 27.665 37.302 9.218 1.00 27.86 230 GLU A O 1
ATOM 1843 N N . VAL A 1 231 ? 29.278 36.117 10.278 1.00 26.53 231 VAL A N 1
ATOM 1844 C CA . VAL A 1 231 ? 28.720 34.837 10.810 1.00 26.53 231 VAL A CA 1
ATOM 1845 C C . VAL A 1 231 ? 27.222 34.513 10.584 1.00 26.53 231 VAL A C 1
ATOM 1847 O O . VAL A 1 231 ? 26.355 35.338 10.805 1.00 26.53 231 VAL A O 1
ATOM 1850 N N . ALA A 1 232 ? 26.806 33.276 10.272 1.00 22.92 232 ALA A N 1
ATOM 1851 C CA . ALA A 1 232 ? 27.118 32.049 11.007 1.00 22.92 232 ALA A CA 1
ATOM 1852 C C . ALA A 1 232 ? 26.852 30.743 10.218 1.00 22.92 232 ALA A C 1
ATOM 1854 O O . ALA A 1 232 ? 26.129 30.699 9.227 1.00 22.92 232 ALA A O 1
ATOM 1855 N N . LEU A 1 233 ? 27.455 29.689 10.765 1.00 26.88 233 LEU A N 1
ATOM 1856 C CA . LEU A 1 233 ? 27.327 28.250 10.526 1.00 26.88 233 LEU A CA 1
ATOM 1857 C C . LEU A 1 233 ? 25.881 27.732 10.390 1.00 26.88 233 LEU A C 1
ATOM 1859 O O . LEU A 1 233 ? 25.053 28.012 11.254 1.00 26.88 233 LEU A O 1
ATOM 1863 N N . LEU A 1 234 ? 25.641 26.870 9.394 1.00 33.75 234 LEU A N 1
ATOM 1864 C CA . LEU A 1 234 ? 25.559 25.403 9.540 1.00 33.75 234 LEU A CA 1
ATOM 1865 C C . LEU A 1 234 ? 26.000 24.734 8.229 1.00 33.75 234 LEU A C 1
ATOM 1867 O O . LEU A 1 234 ? 25.596 25.229 7.153 1.00 33.75 234 LEU A O 1
#

Foldseek 3Di:
DPLVLVVVLQVLVLCLQLCVQPPHPSNDDPHDALLVLLCQLVADDPDPPDTNLLVSLVVSVVVPVVSLCSVVVVVCLQVLLVDALVVVVVVLVVLVVVLVVVQVVCPVPPVVNVVCVVVSVVSVVVSVVVVVVSVVVVVVLVVVCVVNPHDPVPDGSSNSSVSVNSSNVVSNVSNVVSVCVDPVNVVVVVQPDDFDFDDDPPDTDTDDDHDDDDDPPDDDDDDDDDDDDDDDDD

InterPro domains:
  IPR015425 Formin, FH2 domain [PF02181] (2-171)
  IPR015425 Formin, FH2 domain [PS51444] (1-197)
  IPR042201 Formin, FH2 domain superfamily [G3DSA:1.20.58.2220] (1-178)

Organism: Microtus ochrogaster (NCBI:txid79684)

Secondary structure (DSSP, 8-state):
---HHHHHHHHHHHHHHHHHTTTSTTTT-S---TTHHHHTTTSB-SSTT-BHHHHHHHHHHHH-GGGGGGGGGGHHHHHHTT--HHHHHHHHHHHHHHHHHHHHHHTT-HHHHHHHHHHHHHHHHHHHHHHHHHHHHHHHHHHHHHHTT--TTT--HHHHHHHHHHHHHHHHHHHHHHHHHSHHHHHHHTTS------EETTEE----------TT-------PPP--------

Sequence (234 aa):
MSCEELHSILHLVLQAGNIMNAGGYAGNAVGFKLSSLLKLADTRANKPGMNLLHFVAQEAQKQDAILLHFSEKLQHVQETSRLSLDVTEMELHSLFARTKSLQENIQRDQELAQQMEDFLQFAVEKLSELELWNRELQGEAHTLIDFFCEDKETMKLDECFQIFRDFCTRFNKAVKVWLWALPCFQSLRYSFFCLQTQSSAHGRTMVISSLVSGPSGLVSWQVLGRDEGEVALL

pLDDT: mean 78.6, std 22.89, range [22.92, 97.62]